Protein AF-A0A3D4PBR8-F1 (afdb_monomer_lite)

Radius of gyration: 35.2 Å; chains: 1; bounding box: 115×66×72 Å

Foldseek 3Di:
DDWDADPAPRDIDDDDPVQAQHWDADPVPRDIDGHHDPVVPPDDDDDDDDDDDDDDDDDDYDDDDDDDDDDDDDPPPPVVVPVPPDDPDDDDDDDPDDPDPPDDDDDPDPPVPVVVVVVVVVVVVVVVVCVVDPDPDDDWDWDWDALVPQDWQFDFLVLADPNVLLVLLCVVQAQNWQWLDDQFKTKTWHAHPGGIIIGIGGDPPYIDIDTDPCVDPVSVVCCVPCQVVLQVVLSVQQNVLVSVVSVVCSVDVVCSVDNVSSVVSCLRHQQSSQEGSVQNPDWDADPNDTDGRRHDDPD

Sequence (299 aa):
MIQFECPHCQAVLRVPDSAMGQEGACPKCQKALLIPNPMAQQVSPSAVTQHVTPQPASGIDQTNQSAAPPKSADQAVGELFEVLSHPEEHVPIEDPRVRVKARKRSSSGSFLTGTVFVLICIAGLYALYEFLNPKMRGELTGTIVKSDAIPYIKIPRQQIAEQAVFDAFLEKYSGDRISINSQILKSSLEAHARGIDIKVSASTSTKIVRVDVLQNKPLREFHREAFARIDKLRKEKLTVALTDFMTRVIETDQVLQNSKTLLEFRDRLILPACVDGLGYRLTAQVNNKQYPCLWQDKG

pLDDT: mean 79.12, std 19.95, range [31.97, 97.75]

Structure (mmCIF, N/CA/C/O backbone):
data_AF-A0A3D4PBR8-F1
#
_entry.id   AF-A0A3D4PBR8-F1
#
loop_
_atom_site.group_PDB
_atom_site.id
_atom_site.type_symbol
_atom_site.label_atom_id
_atom_site.label_alt_id
_atom_site.label_comp_id
_atom_site.label_asym_id
_atom_site.label_entity_id
_atom_site.label_seq_id
_atom_site.pdbx_PDB_ins_code
_atom_site.Cartn_x
_atom_site.Cartn_y
_atom_site.Cartn_z
_atom_site.occupancy
_atom_site.B_iso_or_equiv
_atom_site.auth_seq_id
_atom_site.auth_comp_id
_atom_site.auth_asym_id
_atom_site.auth_atom_id
_atom_site.pdbx_PDB_model_num
ATOM 1 N N . MET A 1 1 ? -36.120 -12.335 -8.175 1.00 78.06 1 MET A N 1
ATOM 2 C CA . MET A 1 1 ? -35.129 -12.578 -7.103 1.00 78.06 1 MET A CA 1
ATOM 3 C C . MET A 1 1 ? -34.034 -11.545 -7.256 1.00 78.06 1 MET A C 1
ATOM 5 O O . MET A 1 1 ? -33.582 -11.348 -8.381 1.00 78.06 1 MET A O 1
ATOM 9 N N . ILE A 1 2 ? -33.552 -10.963 -6.159 1.00 84.31 2 ILE A N 1
ATOM 10 C CA . ILE A 1 2 ? -32.409 -10.045 -6.182 1.00 84.31 2 ILE A CA 1
ATOM 11 C C . ILE A 1 2 ? -31.151 -10.718 -5.630 1.00 84.31 2 ILE A C 1
ATOM 13 O O . ILE A 1 2 ? -31.208 -11.562 -4.729 1.00 84.31 2 ILE A O 1
ATOM 17 N N . GLN A 1 3 ? -30.006 -10.338 -6.192 1.00 87.12 3 GLN A N 1
ATOM 18 C CA . GLN A 1 3 ? -28.690 -10.790 -5.764 1.00 87.12 3 GLN A CA 1
ATOM 19 C C . GLN A 1 3 ? -27.880 -9.583 -5.303 1.00 87.12 3 GLN A C 1
ATOM 21 O O . GLN A 1 3 ? -27.705 -8.629 -6.058 1.00 87.12 3 GLN A O 1
ATOM 26 N N . PHE A 1 4 ? -27.387 -9.624 -4.069 1.00 88.38 4 PHE A N 1
ATOM 27 C CA . PHE A 1 4 ? -26.562 -8.557 -3.511 1.00 88.38 4 PHE A CA 1
ATOM 28 C C . PHE A 1 4 ? -25.532 -9.124 -2.530 1.00 88.38 4 PHE A C 1
ATOM 30 O O . PHE A 1 4 ? -25.661 -10.248 -2.040 1.00 88.38 4 PHE A O 1
ATOM 37 N N . GLU A 1 5 ? -24.478 -8.359 -2.269 1.00 90.44 5 GLU A N 1
ATOM 38 C CA . GLU A 1 5 ? -23.422 -8.742 -1.334 1.00 90.44 5 GLU A CA 1
ATOM 39 C C . GLU A 1 5 ? -23.755 -8.227 0.069 1.00 90.44 5 GLU A C 1
ATOM 41 O O . GLU A 1 5 ? -24.103 -7.060 0.249 1.00 90.44 5 GLU A O 1
ATOM 46 N N . CYS A 1 6 ? -23.636 -9.090 1.082 1.00 89.00 6 CYS A N 1
ATOM 47 C CA . CYS A 1 6 ? -23.787 -8.668 2.472 1.00 89.00 6 CYS A CA 1
ATOM 48 C C . CYS A 1 6 ? -22.733 -7.596 2.822 1.00 89.00 6 CYS A C 1
ATOM 50 O O . CYS A 1 6 ? -21.539 -7.874 2.667 1.00 89.00 6 CYS A O 1
ATOM 52 N N . PRO A 1 7 ? -23.116 -6.432 3.385 1.00 87.12 7 PRO A N 1
ATOM 53 C CA . PRO A 1 7 ? -22.164 -5.371 3.727 1.00 87.12 7 PRO A CA 1
ATOM 54 C C . PRO A 1 7 ? -21.162 -5.787 4.815 1.00 87.12 7 PRO A C 1
ATOM 56 O O . PRO A 1 7 ? -20.092 -5.198 4.923 1.00 87.12 7 PRO A O 1
ATOM 59 N N . HIS A 1 8 ? -21.477 -6.824 5.597 1.00 90.75 8 HIS A N 1
ATOM 60 C CA . HIS A 1 8 ? -20.639 -7.273 6.707 1.00 90.75 8 HIS A CA 1
ATOM 61 C C . HIS A 1 8 ? -19.682 -8.417 6.358 1.00 90.75 8 HIS A C 1
ATOM 63 O O . HIS A 1 8 ? -18.582 -8.461 6.896 1.00 90.75 8 HIS A O 1
ATOM 69 N N . CYS A 1 9 ? -20.085 -9.363 5.501 1.00 90.25 9 CYS A N 1
ATOM 70 C CA . CYS A 1 9 ? -19.273 -10.553 5.196 1.00 90.25 9 CYS A CA 1
ATOM 71 C C . CYS A 1 9 ? -19.013 -10.791 3.706 1.00 90.25 9 CYS A C 1
ATOM 73 O O . CYS A 1 9 ? -18.337 -11.758 3.368 1.00 90.25 9 CYS A O 1
ATOM 75 N N . GLN A 1 10 ? -19.549 -9.945 2.817 1.00 89.81 10 GLN A N 1
ATOM 76 C CA . GLN A 1 10 ? -19.408 -10.045 1.354 1.00 89.81 10 GLN A CA 1
ATOM 77 C C . GLN A 1 10 ? -19.910 -11.373 0.764 1.00 89.81 10 GLN A C 1
ATOM 79 O O . GLN A 1 10 ? -19.671 -11.681 -0.401 1.00 89.81 10 GLN A O 1
ATOM 84 N N . ALA A 1 11 ? -20.659 -12.157 1.543 1.00 87.88 11 ALA A N 1
ATOM 85 C CA . ALA A 1 11 ? -21.371 -13.301 1.015 1.00 87.88 11 ALA A CA 1
ATOM 86 C C . ALA A 1 11 ? -22.423 -12.827 0.011 1.00 87.88 11 ALA A C 1
ATOM 88 O O . ALA A 1 11 ? -23.203 -11.914 0.291 1.00 87.88 11 ALA A O 1
ATOM 89 N N . VAL A 1 12 ? -22.448 -13.483 -1.143 1.00 89.44 12 VAL A N 1
ATOM 90 C CA . VAL A 1 12 ? -23.442 -13.249 -2.183 1.00 89.44 12 VAL A CA 1
ATOM 91 C C . VAL A 1 12 ? -24.765 -13.871 -1.738 1.00 89.44 12 VAL A C 1
ATOM 93 O O . VAL A 1 12 ? -24.890 -15.095 -1.657 1.00 89.44 12 VAL A O 1
ATOM 96 N N . LEU A 1 13 ? -25.742 -13.025 -1.421 1.00 88.44 13 LEU A N 1
ATOM 97 C CA . LEU A 1 13 ? -27.072 -13.414 -0.962 1.00 88.44 13 LEU A CA 1
ATOM 98 C C . LEU A 1 13 ? -28.057 -13.390 -2.127 1.00 88.44 13 LEU A C 1
ATOM 100 O O . LEU A 1 13 ? -28.005 -12.507 -2.982 1.00 88.44 13 LEU A O 1
ATOM 104 N N . ARG A 1 14 ? -28.962 -14.370 -2.147 1.00 89.56 14 ARG A N 1
ATOM 105 C CA . ARG A 1 14 ? -30.092 -14.438 -3.077 1.00 89.56 14 ARG A CA 1
ATOM 106 C C . ARG A 1 14 ? -31.367 -14.410 -2.254 1.00 89.56 14 ARG A C 1
ATOM 108 O O . ARG A 1 14 ? -31.586 -15.319 -1.457 1.00 89.56 14 ARG A O 1
ATOM 115 N N . VAL A 1 15 ? -32.172 -13.369 -2.427 1.00 87.38 15 VAL A N 1
ATOM 116 C CA . VAL A 1 15 ? -33.432 -13.191 -1.692 1.00 87.38 15 VAL A CA 1
ATOM 117 C C . VAL A 1 15 ? -34.584 -12.931 -2.670 1.00 87.38 15 VAL A C 1
ATOM 119 O O . VAL A 1 15 ? -34.352 -12.434 -3.780 1.00 87.38 15 VAL A O 1
ATOM 122 N N . PRO A 1 16 ? -35.824 -13.314 -2.319 1.00 86.88 16 PRO A N 1
ATOM 123 C CA . PRO A 1 16 ? -36.987 -13.028 -3.149 1.00 86.88 16 PRO A CA 1
ATOM 124 C C . PRO A 1 16 ? -37.245 -11.520 -3.236 1.00 86.88 16 PRO A C 1
ATOM 126 O O . PRO A 1 16 ? -36.888 -10.759 -2.339 1.00 86.88 16 PRO A O 1
ATOM 129 N N . ASP A 1 17 ? -37.905 -11.100 -4.314 1.00 82.00 17 ASP A N 1
ATOM 130 C CA . ASP A 1 17 ? -38.196 -9.685 -4.587 1.00 82.00 17 ASP A CA 1
ATOM 131 C C . ASP A 1 17 ? -39.091 -9.058 -3.507 1.00 82.00 17 ASP A C 1
ATOM 133 O O . ASP A 1 17 ? -38.983 -7.874 -3.206 1.00 82.00 17 ASP A O 1
ATOM 137 N N . SER A 1 18 ? -39.912 -9.878 -2.849 1.00 81.94 18 SER A N 1
ATOM 138 C CA . SER A 1 18 ? -40.766 -9.484 -1.726 1.00 81.94 18 SER A CA 1
ATOM 139 C C . SER A 1 18 ? -40.002 -9.047 -0.471 1.00 81.94 18 SER A C 1
ATOM 141 O O . SER A 1 18 ? -40.603 -8.441 0.407 1.00 81.94 18 SER A O 1
ATOM 143 N N . ALA A 1 19 ? -38.706 -9.359 -0.367 1.00 80.06 19 ALA A N 1
ATOM 144 C CA . ALA A 1 19 ? -37.868 -8.981 0.769 1.00 80.06 19 ALA A CA 1
ATOM 145 C C . ALA A 1 19 ? -37.125 -7.645 0.550 1.00 80.06 19 ALA A C 1
ATOM 147 O O . ALA A 1 19 ? -36.366 -7.211 1.412 1.00 80.06 19 ALA A O 1
ATOM 148 N N . MET A 1 20 ? -37.310 -6.983 -0.598 1.00 83.31 20 MET A N 1
ATOM 149 C CA . MET A 1 20 ? -36.694 -5.682 -0.876 1.00 83.31 20 MET A CA 1
ATOM 150 C C . MET A 1 20 ? -37.163 -4.610 0.116 1.00 83.31 20 MET A C 1
ATOM 152 O O . MET A 1 20 ? -38.358 -4.442 0.341 1.00 83.31 20 MET A O 1
ATOM 156 N N . GLY A 1 21 ? -36.221 -3.859 0.690 1.00 83.12 21 GLY A N 1
ATOM 157 C CA . GLY A 1 21 ? -36.501 -2.814 1.678 1.00 83.12 21 GLY A CA 1
ATOM 158 C C . GLY A 1 21 ? -36.803 -3.324 3.090 1.00 83.12 21 GLY A C 1
ATOM 159 O O . GLY A 1 21 ? -37.077 -2.506 3.963 1.00 83.12 21 GLY A O 1
ATOM 160 N N . GLN A 1 22 ? -36.746 -4.638 3.331 1.00 86.06 22 GLN A N 1
ATOM 161 C CA . GLN A 1 22 ? -36.933 -5.228 4.659 1.00 86.06 22 GLN A CA 1
ATOM 162 C C . GLN A 1 22 ? -35.596 -5.443 5.383 1.00 86.06 22 GLN A C 1
ATOM 164 O O . GLN A 1 22 ? -34.544 -5.624 4.757 1.00 86.06 22 GLN A O 1
ATOM 169 N N . GLU A 1 23 ? -35.649 -5.439 6.715 1.00 87.56 23 GLU A N 1
ATOM 170 C CA . GLU A 1 23 ? -34.540 -5.849 7.576 1.00 87.56 23 GLU A CA 1
ATOM 171 C C . GLU A 1 23 ? -34.477 -7.379 7.656 1.00 87.56 23 GLU A C 1
ATOM 173 O O . GLU A 1 23 ? -35.485 -8.053 7.870 1.00 87.56 23 GLU A O 1
ATOM 178 N N . GLY A 1 24 ? -33.283 -7.942 7.485 1.00 86.62 24 GLY A N 1
ATOM 179 C CA . GLY A 1 24 ? -33.050 -9.380 7.578 1.00 86.62 24 GLY A CA 1
ATOM 180 C C . GLY A 1 24 ? -31.680 -9.699 8.163 1.00 86.62 24 GLY A C 1
ATOM 181 O O . GLY A 1 24 ? -30.806 -8.841 8.238 1.00 86.62 24 GLY A O 1
ATOM 182 N N . ALA A 1 25 ? -31.468 -10.947 8.574 1.00 90.50 25 ALA A N 1
ATOM 183 C CA . ALA A 1 25 ? -30.171 -11.415 9.060 1.00 90.50 25 ALA A CA 1
ATOM 184 C C . ALA A 1 25 ? -29.404 -12.151 7.956 1.00 90.50 25 ALA A C 1
ATOM 186 O O . ALA A 1 25 ? -29.963 -12.959 7.210 1.00 90.50 25 ALA A O 1
ATOM 187 N N . CYS A 1 26 ? -28.097 -11.910 7.857 1.00 90.62 26 CYS A N 1
ATOM 188 C CA . CYS A 1 26 ? -27.259 -12.656 6.926 1.00 90.62 26 CYS A CA 1
ATOM 189 C C . CYS A 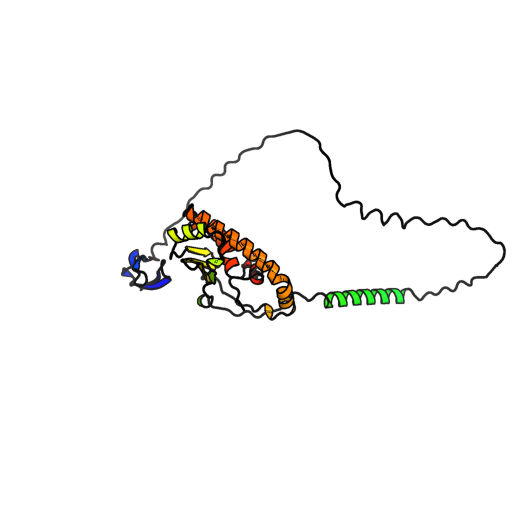1 26 ? -27.102 -14.125 7.377 1.00 90.62 26 CYS A C 1
ATOM 191 O O . CYS A 1 26 ? -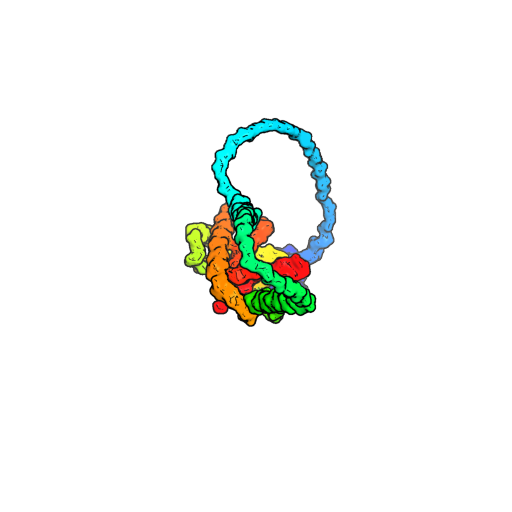26.577 -14.358 8.461 1.00 90.62 26 CYS A O 1
ATOM 193 N N . PRO A 1 27 ? -27.393 -15.144 6.547 1.00 89.56 27 PRO A N 1
ATOM 194 C CA . PRO A 1 27 ? -27.173 -16.552 6.902 1.00 89.56 27 PRO A CA 1
ATOM 195 C C . PRO A 1 27 ? -25.695 -16.938 7.097 1.00 89.56 27 PRO A C 1
ATOM 197 O O . PRO A 1 27 ? -25.410 -18.015 7.612 1.00 89.56 27 PRO A O 1
ATOM 200 N N . LYS A 1 28 ? -24.741 -16.101 6.661 1.00 90.19 28 LYS A N 1
ATOM 201 C CA . LYS A 1 28 ? -23.298 -16.377 6.775 1.00 90.19 28 LYS A CA 1
ATOM 202 C C . LYS A 1 28 ? -22.650 -15.749 8.005 1.00 90.19 28 LYS A C 1
ATOM 204 O O . LYS A 1 28 ? -21.794 -16.385 8.602 1.00 90.19 28 LYS A O 1
ATOM 209 N N . CYS A 1 29 ? -23.038 -14.531 8.377 1.00 91.25 29 CYS A N 1
ATOM 210 C CA . CYS A 1 29 ? -22.448 -13.822 9.518 1.00 91.25 29 CYS A CA 1
ATOM 211 C C . CYS A 1 29 ? -23.451 -13.419 10.602 1.00 91.25 29 CYS A C 1
ATOM 213 O O . CYS A 1 29 ? -23.051 -12.793 11.574 1.00 91.25 29 CYS A O 1
ATOM 215 N N . GLN A 1 30 ? -24.737 -13.734 10.419 1.00 89.50 30 GLN A N 1
ATOM 216 C CA . GLN A 1 30 ? -25.848 -13.506 11.357 1.00 89.50 30 GLN A CA 1
ATOM 217 C C . GLN A 1 30 ? -26.105 -12.037 11.736 1.00 89.50 30 GLN A C 1
ATOM 219 O O . GLN A 1 30 ? -27.023 -11.750 12.495 1.00 89.50 30 GLN A O 1
ATOM 224 N N . LYS A 1 31 ? -25.360 -11.089 11.154 1.00 88.88 31 LYS A N 1
ATOM 225 C CA . LYS A 1 31 ? -25.580 -9.650 11.328 1.00 88.88 31 LYS A CA 1
ATOM 226 C C . LYS A 1 31 ? -26.839 -9.194 10.585 1.00 88.88 31 LYS A C 1
ATOM 228 O O . LYS A 1 31 ? -27.097 -9.649 9.464 1.00 88.88 31 LYS A O 1
ATOM 233 N N . ALA A 1 32 ? -27.589 -8.294 11.219 1.00 89.19 32 ALA A N 1
ATOM 234 C CA . ALA A 1 32 ? -28.739 -7.624 10.626 1.00 89.19 32 ALA A CA 1
ATOM 235 C C . ALA A 1 32 ? -28.290 -6.711 9.473 1.00 89.19 32 ALA A C 1
ATOM 237 O O . ALA A 1 32 ? -27.250 -6.064 9.557 1.00 89.19 32 ALA A O 1
ATOM 238 N N . LEU A 1 33 ? -29.051 -6.688 8.383 1.00 89.38 33 LEU A N 1
ATOM 239 C CA . LEU A 1 33 ? -28.807 -5.868 7.202 1.00 89.38 33 LEU A CA 1
ATOM 240 C C . LEU A 1 33 ? -30.131 -5.446 6.563 1.00 89.38 33 LEU A C 1
ATOM 242 O O . LEU A 1 33 ? -31.129 -6.161 6.650 1.00 89.38 33 LEU A O 1
ATOM 246 N N . LEU A 1 34 ? -30.115 -4.301 5.885 1.00 89.00 34 LEU A N 1
ATOM 247 C CA . LEU A 1 34 ? -31.236 -3.822 5.083 1.00 89.00 34 LEU A CA 1
ATOM 248 C C . LEU A 1 34 ? -31.072 -4.303 3.638 1.00 89.00 34 LEU A C 1
ATOM 250 O O . LEU A 1 34 ? -30.022 -4.098 3.022 1.00 89.00 34 LEU A O 1
ATOM 254 N N . ILE A 1 35 ? -32.104 -4.944 3.093 1.00 87.44 35 ILE A N 1
ATOM 255 C CA . ILE A 1 35 ? -32.090 -5.448 1.718 1.00 87.44 35 ILE A CA 1
ATOM 256 C C . ILE A 1 35 ? -32.338 -4.272 0.752 1.00 87.44 35 ILE A C 1
ATOM 258 O O . ILE A 1 35 ? -33.376 -3.614 0.855 1.00 87.44 35 ILE A O 1
ATOM 262 N N . PRO A 1 36 ? -31.429 -3.980 -0.200 1.00 76.62 36 PRO A N 1
ATOM 263 C CA . PRO A 1 36 ? -31.545 -2.803 -1.060 1.00 76.62 36 PRO A CA 1
ATOM 264 C C . PRO A 1 36 ? -32.765 -2.881 -1.990 1.00 76.62 36 PRO A C 1
ATOM 266 O O . PRO A 1 36 ? -33.003 -3.906 -2.627 1.00 76.62 36 PRO A O 1
ATOM 269 N N . ASN A 1 37 ? -33.513 -1.775 -2.095 1.00 82.81 37 ASN A N 1
ATOM 270 C CA . ASN A 1 37 ? -34.597 -1.601 -3.063 1.00 82.81 37 ASN A CA 1
ATOM 271 C C . ASN A 1 37 ? -34.134 -0.681 -4.214 1.00 82.81 37 ASN A C 1
ATOM 273 O O . ASN A 1 37 ? -34.128 0.542 -4.042 1.00 82.81 37 ASN A O 1
ATOM 277 N N . PRO A 1 38 ? -33.776 -1.225 -5.392 1.00 65.81 38 PRO A N 1
ATOM 278 C CA . PRO A 1 38 ? -33.313 -0.425 -6.526 1.00 65.81 38 PRO A CA 1
ATOM 279 C C . PRO A 1 38 ? -34.388 0.513 -7.106 1.00 65.81 38 PRO A C 1
ATOM 281 O O . PRO A 1 38 ? -34.046 1.434 -7.842 1.00 65.81 38 PRO A O 1
ATOM 284 N N . MET A 1 39 ? -35.674 0.334 -6.770 1.00 62.94 39 MET A N 1
ATOM 285 C CA . MET A 1 39 ? -36.761 1.193 -7.262 1.00 62.94 39 MET A CA 1
ATOM 286 C C . MET A 1 39 ? -36.941 2.488 -6.449 1.00 62.94 39 MET A C 1
ATOM 288 O O . MET A 1 39 ? -37.592 3.413 -6.922 1.00 62.94 39 MET A O 1
ATOM 292 N N . ALA A 1 40 ? -36.353 2.599 -5.251 1.00 59.44 40 ALA A N 1
ATOM 293 C CA . ALA A 1 40 ? -36.531 3.766 -4.375 1.00 59.44 40 ALA A CA 1
ATOM 294 C C . ALA A 1 40 ? -35.543 4.924 -4.644 1.00 59.44 40 ALA A C 1
ATOM 296 O O . ALA A 1 40 ? -35.686 6.001 -4.074 1.00 59.44 40 ALA A O 1
ATOM 297 N N . GLN A 1 41 ? -34.542 4.734 -5.511 1.00 53.06 41 GLN A N 1
ATOM 298 C CA . GLN A 1 41 ? -33.473 5.717 -5.763 1.00 53.06 41 GLN A CA 1
ATOM 299 C C . GLN A 1 41 ? -33.750 6.672 -6.940 1.00 53.06 41 GLN A C 1
ATOM 301 O O . GLN A 1 41 ? -32.873 7.440 -7.326 1.00 53.06 41 GLN A O 1
ATOM 306 N N . GLN A 1 42 ? -34.965 6.667 -7.499 1.00 48.28 42 GLN A N 1
ATOM 307 C CA . GLN A 1 42 ? -35.345 7.510 -8.639 1.00 48.28 42 GLN A CA 1
ATOM 308 C C . GLN A 1 42 ? -36.342 8.622 -8.277 1.00 48.28 42 GLN A C 1
ATOM 310 O O . GLN A 1 42 ? -37.287 8.852 -9.017 1.00 48.28 42 GLN A O 1
ATOM 315 N N . VAL A 1 43 ? -36.146 9.353 -7.174 1.00 43.56 43 VAL A N 1
ATOM 316 C CA . VAL A 1 43 ? -36.750 10.693 -7.038 1.00 43.56 43 VAL A CA 1
ATOM 317 C C . VAL A 1 43 ? -35.829 11.607 -6.229 1.00 43.56 43 VAL A C 1
ATOM 319 O O . VAL A 1 43 ? -35.780 11.533 -5.006 1.00 43.56 43 VAL A O 1
ATOM 322 N N . SER A 1 44 ? -35.073 12.471 -6.906 1.00 54.91 44 SER A N 1
ATOM 323 C CA . SER A 1 44 ? -34.512 13.711 -6.342 1.00 54.91 44 SER A CA 1
ATOM 324 C C . SER A 1 44 ? -34.048 14.627 -7.475 1.00 54.91 44 SER A C 1
ATOM 326 O O . SER A 1 44 ? -33.264 14.192 -8.320 1.00 54.91 44 SER A O 1
ATOM 328 N N . PRO A 1 45 ? -34.474 15.900 -7.476 1.00 51.84 45 PRO A N 1
ATOM 329 C CA . PRO A 1 45 ? -33.566 16.958 -7.906 1.00 51.84 45 PRO A CA 1
ATOM 330 C C . PRO A 1 45 ? -33.535 18.175 -6.959 1.00 51.84 45 PRO A C 1
ATOM 332 O O . PRO A 1 45 ? -34.563 18.742 -6.613 1.00 51.84 45 PRO A O 1
ATOM 335 N N . SER A 1 46 ? -32.298 18.575 -6.644 1.00 45.56 46 SER A N 1
ATOM 336 C CA . SER A 1 46 ? -31.746 19.943 -6.617 1.00 45.56 46 SER A CA 1
ATOM 337 C C . SER A 1 46 ? -32.429 21.074 -5.832 1.00 45.56 46 SER A C 1
ATOM 339 O O . SER A 1 46 ? -33.468 21.573 -6.243 1.00 45.56 46 SER A O 1
ATOM 341 N N . ALA A 1 47 ? -31.695 21.639 -4.860 1.00 41.19 47 ALA A N 1
ATOM 342 C CA . ALA A 1 47 ? -31.197 23.030 -4.902 1.00 41.19 47 ALA A CA 1
ATOM 343 C C . ALA A 1 47 ? -30.339 23.360 -3.657 1.00 41.19 47 ALA A C 1
ATOM 345 O O . ALA A 1 47 ? -30.835 23.321 -2.537 1.00 41.19 47 ALA A O 1
ATOM 346 N N . VAL A 1 48 ? -29.070 23.746 -3.847 1.00 44.12 48 VAL A N 1
ATOM 347 C CA . VAL A 1 48 ? -28.314 24.555 -2.870 1.00 44.12 48 VAL A CA 1
ATOM 348 C C . VAL A 1 48 ? -27.675 25.715 -3.625 1.00 44.12 48 VAL A C 1
ATOM 350 O O . VAL A 1 48 ? -26.790 25.533 -4.460 1.00 44.12 48 VAL A O 1
ATOM 353 N N . THR A 1 49 ? -28.186 26.905 -3.336 1.00 37.97 49 THR A N 1
ATOM 354 C CA . THR A 1 49 ? -27.764 28.208 -3.845 1.00 37.97 49 THR A CA 1
ATOM 355 C C . THR A 1 49 ? -26.442 28.617 -3.191 1.00 37.97 49 THR A C 1
ATOM 357 O O . THR A 1 49 ? -26.325 28.616 -1.968 1.00 37.97 49 THR A O 1
ATOM 360 N N . GLN A 1 50 ? -25.446 28.979 -4.000 1.00 42.00 50 GLN A N 1
ATOM 361 C CA . GLN A 1 50 ? -24.197 29.587 -3.539 1.00 42.00 50 GLN A CA 1
ATOM 362 C C . GLN A 1 50 ? -24.401 31.097 -3.363 1.00 42.00 50 GLN A C 1
ATOM 364 O O . GLN A 1 50 ? -24.773 31.783 -4.312 1.00 42.00 50 GLN A O 1
ATOM 369 N N . HIS A 1 51 ? -24.130 31.612 -2.163 1.00 42.62 51 HIS A N 1
ATOM 370 C CA . HIS A 1 51 ? -24.007 33.044 -1.894 1.00 42.62 51 HIS A CA 1
ATOM 371 C C . HIS A 1 51 ? -22.520 33.371 -1.712 1.00 42.62 51 HIS A C 1
ATOM 373 O O . HIS A 1 51 ? -21.864 32.837 -0.819 1.00 42.62 51 HIS A O 1
ATOM 379 N N . VAL A 1 52 ? -21.991 34.223 -2.589 1.00 42.38 52 VAL A N 1
ATOM 380 C CA . VAL A 1 52 ? -20.643 34.799 -2.515 1.00 42.38 52 VAL A CA 1
ATOM 381 C C . VAL A 1 52 ? -20.772 36.197 -1.920 1.00 42.38 52 VAL A C 1
ATOM 383 O O . VAL A 1 52 ? -21.587 36.987 -2.397 1.00 42.38 52 VAL A O 1
ATOM 386 N N . THR A 1 53 ? -19.950 36.512 -0.920 1.00 40.19 53 THR A N 1
ATOM 387 C CA . THR A 1 53 ? -19.788 37.872 -0.390 1.00 40.19 53 THR A CA 1
ATOM 388 C C . THR A 1 53 ? -18.311 38.270 -0.516 1.00 40.19 53 THR A C 1
ATOM 390 O O . THR A 1 53 ? -17.456 37.508 -0.063 1.00 40.19 53 THR A O 1
ATOM 393 N N . PRO A 1 54 ? -17.977 39.417 -1.138 1.00 54.75 54 PRO A N 1
ATOM 394 C CA . PRO A 1 54 ? -16.604 39.908 -1.255 1.00 54.75 54 PRO A CA 1
ATOM 395 C C . PRO A 1 54 ? -16.222 40.807 -0.066 1.00 54.75 54 PRO A C 1
ATOM 397 O O . PRO A 1 54 ? -17.037 41.611 0.382 1.00 54.75 54 PRO A O 1
ATOM 400 N N . GLN A 1 55 ? -14.972 40.718 0.408 1.00 51.41 55 GLN A N 1
ATOM 401 C CA . GLN A 1 55 ? -14.426 41.612 1.440 1.00 51.41 55 GLN A CA 1
ATOM 402 C C . GLN A 1 55 ? -13.131 42.306 0.957 1.00 51.41 55 GLN A C 1
ATOM 404 O O . GLN A 1 55 ? -12.298 41.627 0.350 1.00 51.41 55 GLN A O 1
ATOM 409 N N . PRO A 1 56 ? -12.951 43.631 1.174 1.00 53.62 56 PRO A N 1
ATOM 410 C CA . PRO A 1 56 ? -11.925 44.442 0.510 1.00 53.62 56 PRO A CA 1
ATOM 411 C C . PRO A 1 56 ? -10.634 44.633 1.320 1.00 53.62 56 PRO A C 1
ATOM 413 O O . PRO A 1 56 ? -10.591 44.456 2.536 1.00 53.62 56 PRO A O 1
ATOM 416 N N . ALA A 1 57 ? -9.599 45.059 0.594 1.00 44.62 57 ALA A N 1
ATOM 417 C CA . ALA A 1 57 ? -8.248 45.355 1.053 1.00 44.62 57 ALA A CA 1
ATOM 418 C C . ALA A 1 57 ? -8.065 46.758 1.671 1.00 44.62 57 ALA A C 1
ATOM 420 O O . ALA A 1 57 ? -8.727 47.720 1.288 1.00 44.62 57 ALA A O 1
ATOM 421 N N . SER A 1 58 ? -7.092 46.857 2.583 1.00 46.66 58 SER A N 1
ATOM 422 C CA . SER A 1 58 ? -6.348 48.037 3.083 1.00 46.66 58 SER A CA 1
ATOM 423 C C . SER A 1 58 ? -5.236 47.470 3.990 1.00 46.66 58 SER A C 1
ATOM 425 O O . SER A 1 58 ? -5.526 46.532 4.720 1.00 46.66 58 SER A O 1
ATOM 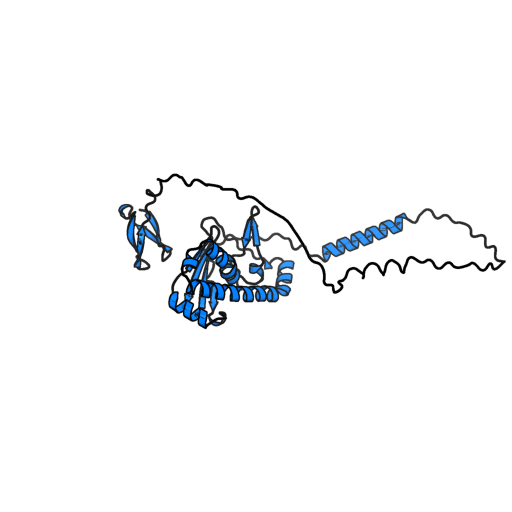427 N N . GLY A 1 59 ? -3.967 47.873 4.057 1.00 33.16 59 GLY A N 1
ATOM 428 C CA . GLY A 1 59 ? -3.115 48.871 3.410 1.00 33.16 59 GLY A CA 1
ATOM 429 C C . GLY A 1 59 ? -1.856 49.068 4.299 1.00 33.16 59 GLY A C 1
ATOM 430 O O . GLY A 1 59 ? -2.018 49.139 5.510 1.00 33.16 59 GLY A O 1
ATOM 431 N N . ILE A 1 60 ? -0.665 49.155 3.671 1.00 44.25 60 ILE A N 1
ATOM 432 C CA . ILE A 1 60 ? 0.590 49.908 4.004 1.00 44.25 60 ILE A CA 1
ATOM 433 C C . ILE A 1 60 ? 1.348 49.710 5.353 1.00 44.25 60 ILE A C 1
ATOM 435 O O . ILE A 1 60 ? 0.781 49.902 6.419 1.00 44.25 60 ILE A O 1
ATOM 439 N N . ASP A 1 61 ? 2.616 49.232 5.304 1.00 33.56 61 ASP A N 1
ATOM 440 C CA . ASP A 1 61 ? 3.936 49.937 5.502 1.00 33.56 61 ASP A CA 1
ATOM 441 C C . ASP A 1 61 ? 4.393 50.001 6.984 1.00 33.56 61 ASP A C 1
ATOM 443 O O . ASP A 1 61 ? 3.551 50.145 7.855 1.00 33.56 61 ASP A O 1
ATOM 447 N N . GLN A 1 62 ? 5.646 49.920 7.464 1.00 41.84 62 GLN A N 1
ATOM 448 C CA . GLN A 1 62 ? 7.066 49.812 7.048 1.00 41.84 62 GLN A CA 1
ATOM 449 C C . GLN A 1 62 ? 7.806 49.295 8.328 1.00 41.84 62 GLN A C 1
ATOM 451 O O . GLN A 1 62 ? 7.316 49.509 9.433 1.00 41.84 62 GLN A O 1
ATOM 456 N N . THR A 1 63 ? 8.914 48.541 8.356 1.00 32.22 63 THR A N 1
ATOM 457 C CA . THR A 1 63 ? 10.352 48.941 8.366 1.00 32.22 63 THR A CA 1
ATOM 458 C C . THR A 1 63 ? 11.086 47.911 9.254 1.00 32.22 63 THR A C 1
ATOM 460 O O . THR A 1 63 ? 10.611 47.662 10.357 1.00 32.22 63 THR A O 1
ATOM 463 N N . ASN A 1 64 ? 12.214 47.321 8.829 1.00 32.78 64 ASN A N 1
ATOM 464 C CA . ASN A 1 64 ? 13.552 47.520 9.431 1.00 32.78 64 ASN A CA 1
ATOM 465 C C . ASN A 1 64 ? 14.611 46.518 8.917 1.00 32.78 64 ASN A C 1
ATOM 467 O O . ASN A 1 64 ? 14.402 45.309 8.867 1.00 32.78 64 ASN A O 1
ATOM 471 N N . GLN A 1 65 ? 15.771 47.086 8.583 1.00 37.06 65 GLN A N 1
ATOM 472 C CA . GLN A 1 65 ? 17.107 46.488 8.409 1.00 37.06 65 GLN A CA 1
ATOM 473 C C . GLN A 1 65 ? 17.620 45.943 9.771 1.00 37.06 65 GLN A C 1
ATOM 475 O O . GLN A 1 65 ? 17.066 46.317 10.796 1.00 37.06 65 GLN A O 1
ATOM 480 N N . SER A 1 66 ? 18.664 45.133 9.978 1.00 38.03 66 SER A N 1
ATOM 481 C CA . SER A 1 66 ? 19.786 44.543 9.232 1.00 38.03 66 SER A CA 1
ATOM 482 C C . SER A 1 66 ? 20.388 43.454 10.149 1.00 38.03 66 SER A C 1
ATOM 484 O O . SER A 1 66 ? 20.442 43.669 11.359 1.00 38.03 66 SER A O 1
ATOM 486 N N . ALA A 1 67 ? 20.895 42.343 9.602 1.00 31.97 67 ALA A N 1
ATOM 487 C CA . ALA A 1 67 ? 22.008 41.580 10.189 1.00 31.97 67 ALA A CA 1
ATOM 488 C C . ALA A 1 67 ? 22.624 40.638 9.132 1.00 31.97 67 ALA A C 1
ATOM 490 O O . ALA A 1 67 ? 21.920 39.872 8.481 1.00 31.97 67 ALA A O 1
ATOM 491 N N . ALA A 1 68 ? 23.943 40.703 8.966 1.00 37.56 68 ALA A N 1
ATOM 492 C CA . ALA A 1 68 ? 24.780 39.845 8.113 1.00 37.56 68 ALA A CA 1
ATOM 493 C C . ALA A 1 68 ? 25.587 38.850 8.991 1.00 37.56 68 ALA A C 1
ATOM 495 O O . ALA A 1 68 ? 25.630 39.066 10.204 1.00 37.56 68 ALA A O 1
ATOM 496 N N . PRO A 1 69 ? 26.426 37.930 8.452 1.00 53.91 69 PRO A N 1
ATOM 497 C CA . PRO A 1 69 ? 26.310 36.978 7.323 1.00 53.91 69 PRO A CA 1
ATOM 498 C C . PRO A 1 69 ? 26.673 35.516 7.787 1.00 53.91 69 PRO A C 1
ATOM 500 O O . PRO A 1 69 ? 26.850 35.320 8.990 1.00 53.91 69 PRO A O 1
ATOM 503 N N . PRO A 1 70 ? 26.797 34.464 6.925 1.00 41.31 70 PRO A N 1
ATOM 504 C CA . PRO A 1 70 ? 28.025 34.251 6.133 1.00 41.31 70 PRO A CA 1
ATOM 505 C C . PRO A 1 70 ? 27.856 33.615 4.724 1.00 41.31 70 PRO A C 1
ATOM 507 O O . PRO A 1 70 ? 27.016 32.760 4.470 1.00 41.31 70 PRO A O 1
ATOM 510 N N . LYS A 1 71 ? 28.758 34.059 3.839 1.00 46.66 71 LYS A N 1
ATOM 511 C CA . LYS A 1 71 ? 29.368 33.459 2.631 1.00 46.66 71 LYS A CA 1
ATOM 512 C C . LYS A 1 71 ? 28.867 32.082 2.145 1.00 46.66 71 LYS A C 1
ATOM 514 O O . LYS A 1 71 ? 29.137 31.065 2.778 1.00 46.66 71 LYS A O 1
ATOM 519 N N . SER A 1 72 ? 28.359 32.039 0.907 1.00 45.84 72 SER A N 1
ATOM 520 C CA . SER A 1 72 ? 28.313 30.821 0.086 1.00 45.84 72 SER A CA 1
ATOM 521 C C . SER A 1 72 ? 28.764 31.069 -1.362 1.00 45.84 72 SER A C 1
ATOM 523 O O . SER A 1 72 ? 28.178 31.868 -2.082 1.00 45.84 72 SER A O 1
ATOM 525 N N . ALA A 1 73 ? 29.811 30.342 -1.750 1.00 48.91 73 ALA A N 1
ATOM 526 C CA . ALA A 1 73 ? 29.900 29.502 -2.949 1.00 48.91 73 ALA A CA 1
ATOM 527 C C . ALA A 1 73 ? 29.749 30.068 -4.380 1.00 48.91 73 ALA A C 1
ATOM 529 O O . ALA A 1 73 ? 29.713 29.251 -5.291 1.00 48.91 73 ALA A O 1
ATOM 530 N N . ASP A 1 74 ? 29.777 31.383 -4.618 1.00 45.41 74 ASP A N 1
ATOM 531 C CA . ASP A 1 74 ? 29.748 31.922 -6.001 1.00 45.41 74 ASP A CA 1
ATOM 532 C C . ASP A 1 74 ? 31.075 32.515 -6.517 1.00 45.41 74 ASP A C 1
ATOM 534 O O . ASP A 1 74 ? 31.169 32.918 -7.673 1.00 45.41 74 ASP A O 1
ATOM 538 N N . GLN A 1 75 ? 32.151 32.524 -5.723 1.00 46.69 75 GLN A N 1
ATOM 539 C CA . GLN A 1 75 ? 33.435 33.122 -6.146 1.00 46.69 75 GLN A CA 1
ATOM 540 C C . GLN A 1 75 ? 34.483 32.138 -6.693 1.00 46.69 75 GLN A C 1
ATOM 542 O O . GLN A 1 75 ? 35.539 32.572 -7.135 1.00 46.69 75 GLN A O 1
ATOM 547 N N . ALA A 1 76 ? 34.211 30.831 -6.749 1.00 43.25 76 ALA A N 1
ATOM 548 C CA . ALA A 1 76 ? 35.229 29.846 -7.144 1.00 43.25 76 ALA A CA 1
ATOM 549 C C . ALA A 1 76 ? 35.367 29.613 -8.665 1.00 43.25 76 ALA A C 1
ATOM 551 O O . ALA A 1 76 ? 36.227 28.845 -9.085 1.00 43.25 76 ALA A O 1
ATOM 552 N N . VAL A 1 77 ? 34.537 30.246 -9.502 1.00 47.00 77 VAL A N 1
ATOM 553 C CA . VAL A 1 77 ? 34.569 30.039 -10.968 1.00 47.00 77 VAL A CA 1
ATOM 554 C C . VAL A 1 77 ? 35.150 31.249 -11.717 1.00 47.00 77 VAL A C 1
ATOM 556 O O . VAL A 1 77 ? 35.540 31.124 -12.874 1.00 47.00 77 VAL A O 1
ATOM 559 N N . GLY A 1 78 ? 35.286 32.403 -11.051 1.00 43.03 78 GLY A N 1
ATOM 560 C CA . GLY A 1 78 ? 35.866 33.617 -11.641 1.00 43.03 78 GLY A CA 1
ATOM 561 C C . GLY A 1 78 ? 37.399 33.657 -11.635 1.00 43.03 78 GLY A C 1
ATOM 562 O O . GLY A 1 78 ? 37.994 34.172 -12.573 1.00 43.03 78 GLY A O 1
ATOM 563 N N . GLU A 1 79 ? 38.055 33.065 -10.632 1.00 44.91 79 GLU A N 1
ATOM 564 C CA . GLU A 1 79 ? 39.512 33.214 -10.453 1.00 44.91 79 GLU A CA 1
ATOM 565 C C . GLU A 1 79 ? 40.377 32.354 -11.389 1.00 44.91 79 GLU A C 1
ATOM 567 O O . GLU A 1 79 ? 41.548 32.666 -11.586 1.00 44.91 79 GLU A O 1
ATOM 572 N N . LEU A 1 80 ? 39.841 31.304 -12.024 1.00 44.69 80 LEU A N 1
ATOM 573 C CA . LEU A 1 80 ? 40.639 30.507 -12.971 1.00 44.69 80 LEU A CA 1
ATOM 574 C C . LEU A 1 80 ? 40.753 31.132 -14.370 1.00 44.69 80 LEU A C 1
ATOM 576 O O . LEU A 1 80 ? 41.610 30.710 -15.144 1.00 44.69 80 LEU A O 1
ATOM 580 N N . PHE A 1 81 ? 39.912 32.113 -14.711 1.00 46.59 81 PHE A N 1
ATOM 581 C CA . PHE A 1 81 ? 39.889 32.685 -16.062 1.00 46.59 81 PHE A CA 1
ATOM 582 C C . PHE A 1 81 ? 40.747 33.952 -16.213 1.00 46.59 81 PHE A C 1
ATOM 584 O O . PHE A 1 81 ? 41.066 34.332 -17.334 1.00 46.59 81 PHE A O 1
ATOM 591 N N . GLU A 1 82 ? 41.180 34.567 -15.109 1.00 43.09 82 GLU A N 1
ATOM 592 C CA . GLU A 1 82 ? 41.954 35.822 -15.121 1.00 43.09 82 GLU A CA 1
ATOM 593 C C . GLU A 1 82 ? 43.481 35.601 -15.030 1.00 43.09 82 GLU A C 1
ATOM 595 O O . GLU A 1 82 ? 44.278 36.471 -15.382 1.00 43.09 82 GLU A O 1
ATOM 600 N N . VAL A 1 83 ? 43.913 34.393 -14.647 1.00 48.72 83 VAL A N 1
ATOM 601 C CA . VAL A 1 83 ? 45.341 34.021 -14.562 1.00 48.72 83 VAL A CA 1
ATOM 602 C C . VAL A 1 83 ? 45.917 33.576 -15.917 1.00 48.72 83 VAL A C 1
ATOM 604 O O . VAL A 1 83 ? 47.127 33.613 -16.113 1.00 48.72 83 VAL A O 1
ATOM 607 N N . LEU A 1 84 ? 45.081 33.212 -16.896 1.00 48.94 84 LEU A N 1
ATOM 608 C CA . LEU A 1 84 ? 45.543 32.739 -18.214 1.00 48.94 84 LEU A CA 1
ATOM 609 C C . LEU A 1 84 ? 45.567 33.823 -19.308 1.00 48.94 84 LEU A C 1
ATOM 611 O O . LEU A 1 84 ? 45.916 33.523 -20.448 1.00 48.94 84 LEU A O 1
ATOM 615 N N . SER A 1 85 ? 45.216 35.072 -18.987 1.00 52.97 85 SER A N 1
ATOM 616 C CA . SER A 1 85 ? 45.085 36.166 -19.963 1.00 52.97 85 SER A CA 1
ATOM 617 C C . SER A 1 85 ? 46.174 37.243 -19.896 1.00 52.97 85 SER A C 1
ATOM 619 O O . SER A 1 85 ? 46.009 38.290 -20.516 1.00 52.97 85 SER A O 1
ATOM 621 N N . HIS A 1 86 ? 47.294 37.005 -19.208 1.00 47.97 86 HIS A N 1
ATOM 622 C CA . HIS A 1 86 ? 48.461 37.893 -19.266 1.00 47.97 86 HIS A CA 1
ATOM 623 C C . HIS A 1 86 ? 49.519 37.308 -20.217 1.00 47.97 86 HIS A C 1
ATOM 625 O O . HIS A 1 86 ? 50.169 36.324 -19.866 1.00 47.97 86 HIS A O 1
ATOM 631 N N . PRO A 1 87 ? 49.717 37.874 -21.420 1.00 41.72 87 PRO A N 1
ATOM 632 C CA . PRO A 1 87 ? 50.900 37.584 -22.208 1.00 41.72 87 PRO A CA 1
ATOM 633 C C . PRO A 1 87 ? 52.080 38.331 -21.577 1.00 41.72 87 PRO A C 1
ATOM 635 O O . PRO A 1 87 ? 52.066 39.558 -21.507 1.00 41.72 87 PRO A O 1
ATOM 638 N N . GLU A 1 88 ? 53.098 37.604 -21.115 1.00 40.41 88 GLU A N 1
ATOM 639 C CA . GLU A 1 88 ? 54.398 38.198 -20.797 1.00 40.41 88 GLU A CA 1
ATOM 640 C C . GLU A 1 88 ? 54.956 38.888 -22.049 1.00 40.41 88 GLU A C 1
ATOM 642 O O . GLU A 1 88 ? 55.215 38.266 -23.083 1.00 40.41 88 GLU A O 1
ATOM 647 N N . GLU A 1 89 ? 55.123 40.201 -21.947 1.00 42.03 89 GLU A N 1
ATOM 648 C CA . GLU A 1 89 ? 55.746 41.046 -22.951 1.00 42.03 89 GLU A CA 1
ATOM 649 C C . GLU A 1 89 ? 57.262 40.801 -22.928 1.00 42.03 89 GLU A C 1
ATOM 651 O O . GLU A 1 89 ? 57.995 41.305 -22.076 1.00 42.03 89 GLU A O 1
ATOM 656 N N . HIS A 1 90 ? 57.741 39.958 -23.844 1.00 44.25 90 HIS A N 1
ATOM 657 C CA . HIS A 1 90 ? 59.165 39.685 -24.005 1.00 44.25 90 HIS A CA 1
ATOM 658 C C . HIS A 1 90 ? 59.799 40.764 -24.890 1.00 44.25 90 HIS A C 1
ATOM 660 O O . HIS A 1 90 ? 59.536 40.843 -26.093 1.00 44.25 90 HIS A O 1
ATOM 666 N N . VAL A 1 91 ? 60.641 41.602 -24.285 1.00 46.00 91 VAL A N 1
ATOM 667 C CA . VAL A 1 91 ? 61.440 42.613 -24.986 1.00 46.00 91 VAL A CA 1
ATOM 668 C C . VAL A 1 91 ? 62.490 41.906 -25.862 1.00 46.00 91 VAL A C 1
ATOM 670 O O . VAL A 1 91 ? 63.245 41.081 -25.342 1.00 46.00 91 VAL A O 1
ATOM 673 N N . PRO A 1 92 ? 62.589 42.199 -27.173 1.00 39.53 92 PRO A N 1
ATOM 674 C CA . PRO A 1 92 ? 63.583 41.574 -28.036 1.00 39.53 92 PRO A CA 1
ATOM 675 C C . PRO A 1 92 ? 64.959 42.210 -27.810 1.00 39.53 92 PRO A C 1
ATOM 677 O O . PRO A 1 92 ? 65.134 43.411 -28.012 1.00 39.53 92 PRO A O 1
ATOM 680 N N . ILE A 1 93 ? 65.953 41.400 -27.447 1.00 48.81 93 ILE A N 1
ATOM 681 C CA . ILE A 1 93 ? 67.366 41.763 -27.593 1.00 48.81 93 ILE A CA 1
ATOM 682 C C . ILE A 1 93 ? 67.758 41.427 -29.037 1.00 48.81 93 ILE A C 1
ATOM 684 O O . ILE A 1 93 ? 67.739 40.264 -29.441 1.00 48.81 93 ILE A O 1
ATOM 688 N N . GLU A 1 94 ? 68.067 42.453 -29.830 1.00 42.56 94 GLU A N 1
ATOM 689 C CA . GLU A 1 94 ? 68.604 42.302 -31.182 1.00 42.56 94 GLU A CA 1
ATOM 690 C C . GLU A 1 94 ? 70.042 41.766 -31.123 1.00 42.56 94 GLU A C 1
ATOM 692 O O . GLU A 1 94 ? 70.964 42.479 -30.731 1.00 42.56 94 GLU A O 1
ATOM 697 N N . ASP A 1 95 ? 70.243 40.519 -31.556 1.00 45.78 95 ASP A N 1
ATOM 698 C CA . ASP A 1 95 ? 71.564 39.996 -31.913 1.00 45.78 95 ASP A CA 1
ATOM 699 C C . ASP A 1 95 ? 71.769 40.134 -33.438 1.00 45.78 95 ASP A C 1
ATOM 701 O O . ASP A 1 95 ? 71.071 39.490 -34.239 1.00 45.78 95 ASP A O 1
ATOM 705 N N . PRO A 1 96 ? 72.685 41.004 -33.897 1.00 51.59 96 PRO A N 1
ATOM 706 C CA . PRO A 1 96 ? 72.927 41.202 -35.307 1.00 51.59 96 PRO A CA 1
ATOM 707 C C . PRO A 1 96 ? 73.879 40.114 -35.802 1.00 51.59 96 PRO A C 1
ATOM 709 O O . PRO A 1 96 ? 75.091 40.265 -35.677 1.00 51.59 96 PRO A O 1
ATOM 712 N N . ARG A 1 97 ? 73.329 39.065 -36.437 1.00 52.62 97 ARG A N 1
ATOM 713 C CA . ARG A 1 97 ? 73.850 38.369 -37.646 1.00 52.62 97 ARG A CA 1
ATOM 714 C C . ARG A 1 97 ? 73.411 36.900 -37.692 1.00 52.62 97 ARG A C 1
ATOM 716 O O . ARG A 1 97 ? 74.223 36.029 -37.439 1.00 52.62 97 ARG A O 1
ATOM 723 N N . VAL A 1 98 ? 72.217 36.609 -38.214 1.00 48.84 98 VAL A N 1
ATOM 724 C CA . VAL A 1 98 ? 72.031 35.497 -39.174 1.00 48.84 98 VAL A CA 1
ATOM 725 C C . VAL A 1 98 ? 70.814 35.803 -40.055 1.00 48.84 98 VAL A C 1
ATOM 727 O O . VAL A 1 98 ? 69.666 35.671 -39.643 1.00 48.84 98 VAL A O 1
ATOM 730 N N . ARG A 1 99 ? 71.038 36.193 -41.315 1.00 52.62 99 ARG A N 1
ATOM 731 C CA . ARG A 1 99 ? 69.964 36.302 -42.315 1.00 52.62 99 ARG A CA 1
ATOM 732 C C . ARG A 1 99 ? 69.682 34.911 -42.890 1.00 52.62 99 ARG A C 1
ATOM 734 O O . ARG A 1 99 ? 70.201 34.568 -43.950 1.00 52.62 99 ARG A O 1
ATOM 741 N N . VAL A 1 100 ? 68.844 34.116 -42.223 1.00 55.03 100 VAL A N 1
ATOM 742 C CA . VAL A 1 100 ? 68.265 32.912 -42.842 1.00 55.03 100 VAL A CA 1
ATOM 743 C C . VAL A 1 100 ? 67.013 33.329 -43.610 1.00 55.03 100 VAL A C 1
ATOM 745 O O . VAL A 1 100 ? 66.019 33.757 -43.028 1.00 55.03 100 VAL A O 1
ATOM 748 N N . LYS A 1 101 ? 67.046 33.223 -44.943 1.00 47.50 101 LYS A N 1
ATOM 749 C CA . LYS A 1 101 ? 65.846 33.367 -45.780 1.00 47.50 101 LYS A CA 1
ATOM 750 C C . LYS A 1 101 ? 64.891 32.208 -45.473 1.00 47.50 101 LYS A C 1
ATOM 752 O O . LYS A 1 101 ? 64.999 31.141 -46.075 1.00 47.50 101 LYS A O 1
ATOM 757 N N . ALA A 1 102 ? 63.943 32.418 -44.564 1.00 51.00 102 ALA A N 1
ATOM 758 C CA . ALA A 1 102 ? 62.832 31.499 -44.359 1.00 51.00 102 ALA A CA 1
ATOM 759 C C . ALA A 1 102 ? 61.907 31.557 -45.584 1.00 51.00 102 ALA A C 1
ATOM 761 O O . ALA A 1 102 ? 61.148 32.504 -45.798 1.00 51.00 102 ALA A O 1
ATOM 762 N N . ARG A 1 103 ? 62.017 30.544 -46.444 1.00 48.72 103 ARG A N 1
ATOM 763 C CA . ARG A 1 103 ? 61.154 30.359 -47.610 1.00 48.72 103 ARG A CA 1
ATOM 764 C C . ARG A 1 103 ? 59.752 30.014 -47.105 1.00 48.72 103 ARG A C 1
ATOM 766 O O . ARG A 1 103 ? 59.522 28.908 -46.627 1.00 48.72 103 ARG A O 1
ATOM 773 N N . LYS A 1 104 ? 58.824 30.968 -47.208 1.00 48.34 104 LYS A N 1
ATOM 774 C CA . LYS A 1 104 ? 57.402 30.808 -46.874 1.00 48.34 104 LYS A CA 1
ATOM 775 C C . LYS A 1 104 ? 56.800 29.717 -47.776 1.00 48.34 104 LYS A C 1
ATOM 777 O O . LYS A 1 104 ? 56.431 29.979 -48.918 1.00 48.34 104 LYS A O 1
ATOM 782 N N . ARG A 1 105 ? 56.748 28.472 -47.295 1.00 44.88 105 ARG A N 1
ATOM 783 C CA . ARG A 1 105 ? 55.951 27.406 -47.914 1.00 44.88 105 ARG A CA 1
ATOM 784 C C . ARG A 1 105 ? 54.538 27.506 -47.354 1.00 44.88 105 ARG A C 1
ATOM 786 O O . ARG A 1 105 ? 54.250 27.036 -46.263 1.00 44.88 105 ARG A O 1
ATOM 793 N N . SER A 1 106 ? 53.678 28.169 -48.117 1.00 52.16 106 SER A N 1
ATOM 794 C CA . SER A 1 106 ? 52.226 28.079 -47.987 1.00 52.16 106 SER A CA 1
ATOM 795 C C . SER A 1 106 ? 51.807 26.624 -48.220 1.00 52.16 106 SER A C 1
ATOM 797 O O . SER A 1 106 ? 51.833 26.164 -49.361 1.00 52.16 106 SER A O 1
ATOM 799 N N . SER A 1 107 ? 51.439 25.896 -47.163 1.00 49.56 107 SER A N 1
ATOM 800 C CA . SER A 1 107 ? 50.714 24.628 -47.287 1.00 49.56 107 SER A CA 1
ATOM 801 C C . SER A 1 107 ? 49.231 24.867 -47.013 1.00 49.56 107 SER A C 1
ATOM 803 O O . SER A 1 107 ? 48.730 24.675 -45.905 1.00 49.56 107 SER A O 1
ATOM 805 N N . SER A 1 108 ? 48.517 25.316 -48.041 1.00 52.03 108 SER A N 1
ATOM 806 C CA . SER A 1 108 ? 47.067 25.179 -48.113 1.00 52.03 108 SER A CA 1
ATOM 807 C C . SER A 1 108 ? 46.745 23.685 -48.222 1.00 52.03 108 SER A C 1
ATOM 809 O O . SER A 1 108 ? 46.991 23.090 -49.271 1.00 52.03 108 SER A O 1
ATOM 811 N N . GLY A 1 109 ? 46.261 23.052 -47.150 1.00 54.53 109 GLY A N 1
ATOM 812 C CA . GLY A 1 109 ? 45.865 21.640 -47.247 1.00 54.53 109 GLY A CA 1
ATOM 813 C C . GLY A 1 109 ? 45.604 20.834 -45.973 1.00 54.53 109 GLY A C 1
ATOM 814 O O . GLY A 1 109 ? 45.392 19.637 -46.113 1.00 54.53 109 GLY A O 1
ATOM 815 N N . SER A 1 110 ? 45.595 21.414 -44.762 1.00 55.22 110 SER A N 1
ATOM 816 C CA . SER A 1 110 ? 45.556 20.588 -43.528 1.00 55.22 110 SER A CA 1
ATOM 817 C C . SER A 1 110 ? 44.473 20.929 -42.494 1.00 55.22 110 SER A C 1
ATOM 819 O O . SER A 1 110 ? 44.406 20.277 -41.458 1.00 55.22 110 SER A O 1
ATOM 821 N N . PHE A 1 111 ? 43.581 21.894 -42.746 1.00 53.72 111 PHE A N 1
ATOM 822 C CA . PHE A 1 111 ? 42.468 22.182 -41.817 1.00 53.72 111 PHE A CA 1
ATOM 823 C C . PHE A 1 111 ? 41.281 21.205 -41.954 1.00 53.72 111 PHE A C 1
ATOM 825 O O . PHE A 1 111 ? 40.489 21.058 -41.022 1.00 53.72 111 PHE A O 1
ATOM 832 N N . LEU A 1 112 ? 41.168 20.489 -43.081 1.00 56.47 112 LEU A N 1
ATOM 833 C CA . LEU A 1 112 ? 40.086 19.519 -43.300 1.00 56.47 112 LEU A CA 1
ATOM 834 C C . LEU A 1 112 ? 40.297 18.196 -42.543 1.00 56.47 112 LEU A C 1
ATOM 836 O O . LEU A 1 112 ? 39.332 17.543 -42.168 1.00 56.47 112 LEU A O 1
ATOM 840 N N . THR A 1 113 ? 41.542 17.788 -42.288 1.00 63.47 113 THR A N 1
ATOM 841 C CA . THR A 1 113 ? 41.841 16.517 -41.605 1.00 63.47 113 THR A CA 1
ATOM 842 C C . THR A 1 113 ? 41.650 16.609 -40.092 1.00 63.47 113 THR A C 1
ATOM 844 O O . THR A 1 113 ? 41.102 15.689 -39.487 1.00 63.47 113 THR A O 1
ATOM 847 N N . GLY A 1 114 ? 42.029 17.735 -39.477 1.00 74.69 114 GLY A N 1
ATOM 848 C CA . GLY A 1 114 ? 41.836 17.957 -38.040 1.00 74.69 114 GLY A CA 1
ATOM 849 C C . GLY A 1 114 ? 40.360 18.037 -37.637 1.00 74.69 114 GLY A C 1
ATOM 850 O O . GLY A 1 114 ? 39.957 17.450 -36.637 1.00 74.69 114 GLY A O 1
ATOM 851 N N . THR A 1 115 ? 39.531 18.700 -38.447 1.00 79.62 115 THR A N 1
ATOM 852 C CA . THR A 1 115 ? 38.087 18.829 -38.188 1.00 79.62 115 THR A CA 1
ATOM 853 C C . THR A 1 115 ? 37.357 17.489 -38.286 1.00 79.62 115 THR A C 1
ATOM 855 O O . THR A 1 115 ? 36.541 17.176 -37.421 1.00 79.62 115 THR A O 1
ATOM 858 N N . VAL A 1 116 ? 37.703 16.648 -39.266 1.00 86.19 116 VAL A N 1
ATOM 859 C CA . VAL A 1 116 ? 37.148 15.289 -39.389 1.00 86.19 116 VAL A CA 1
ATOM 860 C C . VAL A 1 116 ? 37.545 14.410 -38.199 1.00 86.19 116 VAL A C 1
ATOM 862 O O . VAL A 1 116 ? 36.694 13.701 -37.668 1.00 86.19 116 VAL A O 1
ATOM 865 N N . PHE A 1 117 ? 38.792 14.486 -37.722 1.00 88.44 117 PHE A N 1
ATOM 866 C CA . PHE A 1 117 ? 39.227 13.715 -36.551 1.00 88.44 117 PHE A CA 1
ATOM 867 C C . PHE A 1 117 ? 38.471 14.118 -35.279 1.00 88.44 117 PHE A C 1
ATOM 869 O O . PHE A 1 117 ? 37.990 13.253 -34.552 1.00 88.44 117 PHE A O 1
ATOM 876 N N . VAL A 1 118 ? 38.280 15.421 -35.046 1.00 89.19 118 VAL A N 1
ATOM 877 C CA . VAL A 1 118 ? 37.487 15.918 -33.910 1.00 89.19 118 VAL A CA 1
ATOM 878 C C . VAL A 1 118 ? 36.034 15.448 -33.996 1.00 89.19 118 VAL A C 1
ATOM 880 O O . VAL A 1 118 ? 35.492 14.984 -32.996 1.00 89.19 118 VAL A O 1
ATOM 883 N N . LEU A 1 119 ? 35.408 15.490 -35.178 1.00 93.19 119 LEU A N 1
ATOM 884 C CA . LEU A 1 119 ? 34.046 14.977 -35.364 1.00 93.19 119 LEU A CA 1
ATOM 885 C C . LEU A 1 119 ? 33.951 13.467 -35.112 1.00 93.19 119 LEU A C 1
ATOM 887 O O . LEU A 1 119 ? 32.985 13.021 -34.500 1.00 93.19 119 LEU A O 1
ATOM 891 N N . ILE A 1 120 ? 34.959 12.688 -35.516 1.00 93.62 120 ILE A N 1
ATOM 892 C CA . ILE A 1 120 ? 35.032 11.249 -35.222 1.00 93.62 120 ILE A CA 1
ATOM 893 C C . ILE A 1 120 ? 35.204 11.011 -33.719 1.00 93.62 120 ILE A C 1
ATOM 895 O O . ILE A 1 120 ? 34.532 10.142 -33.171 1.00 93.62 120 ILE A O 1
ATOM 899 N N . CYS A 1 121 ? 36.041 11.788 -33.028 1.00 94.25 121 CYS A N 1
ATOM 900 C CA . CYS A 1 121 ? 36.184 11.697 -31.575 1.00 94.25 121 CYS A CA 1
ATOM 901 C C . CYS A 1 121 ? 34.882 12.057 -30.851 1.00 94.25 121 CYS A C 1
ATOM 903 O O . CYS A 1 121 ? 34.493 11.348 -29.930 1.00 94.25 121 CYS A O 1
ATOM 905 N N . ILE A 1 122 ? 34.177 13.107 -31.282 1.00 94.12 122 ILE A N 1
ATOM 906 C CA . ILE A 1 122 ? 32.878 13.497 -30.713 1.00 94.12 122 ILE A CA 1
ATOM 907 C C . ILE A 1 122 ? 31.826 12.417 -30.983 1.00 94.12 122 ILE A C 1
ATOM 909 O O . ILE A 1 122 ? 31.117 12.019 -30.063 1.00 94.12 122 ILE A O 1
ATOM 913 N N . ALA A 1 123 ? 31.745 11.895 -32.209 1.00 93.81 123 ALA A N 1
ATOM 914 C CA . ALA A 1 123 ? 30.838 10.802 -32.551 1.00 93.81 123 ALA A CA 1
ATOM 915 C C . ALA A 1 123 ? 31.169 9.524 -31.765 1.00 93.81 123 ALA A C 1
ATOM 917 O O . ALA A 1 123 ? 30.266 8.842 -31.289 1.00 93.81 123 ALA A O 1
ATOM 918 N N . GLY A 1 124 ? 32.457 9.231 -31.573 1.00 94.88 124 GLY A N 1
ATOM 919 C CA . GLY A 1 124 ? 32.944 8.131 -30.748 1.00 94.88 124 GLY A CA 1
ATOM 920 C C . GLY A 1 124 ? 32.583 8.305 -29.274 1.00 94.88 124 GLY A C 1
ATOM 921 O O . GLY A 1 124 ? 32.081 7.366 -28.667 1.00 94.88 124 GLY A O 1
ATOM 922 N N . LEU A 1 125 ? 32.755 9.505 -28.710 1.00 93.31 125 LEU A N 1
ATOM 923 C CA . LEU A 1 125 ? 32.334 9.836 -27.345 1.00 93.31 125 LEU A CA 1
ATOM 924 C C . LEU A 1 125 ? 30.815 9.749 -27.182 1.00 93.31 125 LEU A C 1
ATOM 926 O O . LEU A 1 125 ? 30.346 9.234 -26.173 1.00 93.31 125 LEU A O 1
ATOM 930 N N . TYR A 1 126 ? 30.045 10.198 -28.174 1.00 91.25 126 TYR A N 1
ATOM 931 C CA . TYR A 1 126 ? 28.588 10.085 -28.174 1.00 91.25 126 TYR A CA 1
ATOM 932 C C . TYR A 1 126 ? 28.129 8.621 -28.254 1.00 91.25 126 TYR A C 1
ATOM 934 O O . TYR A 1 126 ? 27.270 8.200 -27.483 1.00 91.25 126 TYR A O 1
ATOM 942 N N . ALA A 1 127 ? 28.741 7.815 -29.125 1.00 86.69 127 ALA A N 1
ATOM 943 C CA . ALA A 1 127 ? 28.468 6.383 -29.219 1.00 86.69 127 ALA A CA 1
ATOM 944 C C . ALA A 1 127 ? 28.857 5.644 -27.929 1.00 86.69 127 ALA A C 1
ATOM 946 O O . ALA A 1 127 ? 28.108 4.795 -27.451 1.00 86.69 127 ALA A O 1
ATOM 947 N N . LEU A 1 128 ? 29.996 6.006 -27.331 1.00 88.44 128 LEU A N 1
ATOM 948 C CA . LEU A 1 128 ? 30.446 5.485 -26.045 1.00 88.44 128 LEU A CA 1
ATOM 949 C C . LEU A 1 128 ? 29.478 5.883 -24.920 1.00 88.44 128 LEU A C 1
ATOM 951 O O . LEU A 1 128 ? 29.150 5.051 -24.081 1.00 88.44 128 LEU A O 1
ATOM 955 N N . TYR A 1 129 ? 28.959 7.111 -24.937 1.00 86.19 129 TYR A N 1
ATOM 956 C CA . TYR A 1 129 ? 27.951 7.596 -23.995 1.00 86.19 129 TYR A CA 1
ATOM 957 C C . TYR A 1 129 ? 26.615 6.846 -24.120 1.00 86.19 129 TYR A C 1
ATOM 959 O O . TYR A 1 129 ? 26.059 6.434 -23.103 1.00 86.19 129 TYR A O 1
ATOM 967 N N . GLU A 1 130 ? 26.105 6.622 -25.334 1.00 82.81 130 GLU A N 1
ATOM 968 C CA . GLU A 1 130 ? 24.902 5.800 -25.570 1.00 82.81 130 GLU A CA 1
ATOM 969 C C . GLU A 1 130 ? 25.122 4.331 -25.173 1.00 82.81 130 GLU A C 1
ATOM 971 O O . GLU A 1 130 ? 24.197 3.670 -24.708 1.00 82.81 130 GLU A O 1
ATOM 976 N N . PHE A 1 131 ? 26.345 3.816 -25.324 1.00 76.69 131 PHE A N 1
ATOM 977 C CA . PHE A 1 131 ? 26.702 2.458 -24.911 1.00 76.69 131 PHE A CA 1
ATOM 978 C C . PHE A 1 131 ? 26.811 2.312 -23.382 1.00 76.69 131 PHE A C 1
ATOM 980 O O . PHE A 1 131 ? 26.389 1.298 -22.827 1.00 76.69 131 PHE A O 1
ATOM 987 N N . LEU A 1 132 ? 27.349 3.325 -22.695 1.00 78.50 132 LEU A N 1
ATOM 988 C CA . LEU A 1 132 ? 27.505 3.359 -21.235 1.00 78.50 132 LEU A CA 1
ATOM 989 C C . LEU A 1 132 ? 26.195 3.650 -20.495 1.00 78.50 132 LEU A C 1
ATOM 991 O O . LEU A 1 132 ? 26.040 3.206 -19.360 1.00 78.50 132 LEU A O 1
ATOM 995 N N . ASN A 1 133 ? 25.260 4.383 -21.105 1.00 74.69 133 ASN A N 1
ATOM 996 C CA . ASN A 1 133 ? 23.964 4.688 -20.503 1.00 74.69 133 ASN A CA 1
ATOM 997 C C . ASN A 1 133 ? 22.902 3.701 -21.000 1.00 74.69 133 ASN A C 1
ATOM 999 O O . ASN A 1 133 ? 22.292 3.937 -22.048 1.00 74.69 133 ASN A O 1
ATOM 1003 N N . PRO A 1 134 ? 22.623 2.600 -20.272 1.00 66.06 134 PRO A N 1
ATOM 1004 C CA . PRO A 1 134 ? 21.554 1.698 -20.661 1.00 66.06 134 PRO A CA 1
ATOM 1005 C C . PRO A 1 134 ? 20.243 2.476 -20.745 1.00 66.06 134 PRO A C 1
ATOM 1007 O O . PRO A 1 134 ? 19.852 3.190 -19.818 1.00 66.06 134 PRO A O 1
ATOM 1010 N N . LYS A 1 135 ? 19.532 2.318 -21.862 1.00 66.00 135 LYS A N 1
ATOM 1011 C CA . LYS A 1 135 ? 18.182 2.859 -22.004 1.00 66.00 135 LYS A CA 1
ATOM 1012 C C . LYS A 1 135 ? 17.315 2.194 -20.938 1.00 66.00 135 LYS A C 1
ATOM 1014 O O . LYS A 1 135 ? 16.968 1.023 -21.050 1.00 66.00 135 LYS A O 1
ATOM 1019 N N . MET A 1 136 ? 16.948 2.950 -19.902 1.00 69.50 136 MET A N 1
ATOM 1020 C CA . MET A 1 136 ? 16.017 2.547 -18.831 1.00 69.50 136 MET A CA 1
ATOM 1021 C C . MET A 1 136 ? 14.565 2.496 -19.342 1.00 69.50 136 MET A C 1
ATOM 1023 O O . MET A 1 136 ? 13.620 2.875 -18.655 1.00 69.50 136 MET A O 1
ATOM 1027 N N . ARG A 1 137 ? 14.392 2.105 -20.604 1.00 76.44 137 ARG A N 1
ATOM 1028 C CA . ARG A 1 137 ? 13.134 2.016 -21.330 1.00 76.44 137 ARG A CA 1
ATOM 1029 C C . ARG A 1 137 ? 13.135 0.688 -22.062 1.00 76.44 137 ARG A C 1
ATOM 1031 O O . ARG A 1 137 ? 14.137 0.298 -22.652 1.00 76.44 137 ARG A O 1
ATOM 1038 N N . GLY A 1 138 ? 12.008 0.010 -22.020 1.00 80.00 138 GLY A N 1
ATOM 1039 C CA . GLY A 1 138 ? 11.813 -1.255 -22.697 1.00 80.00 138 GLY A CA 1
ATOM 1040 C C . GLY A 1 138 ? 10.352 -1.646 -22.629 1.00 80.00 138 GLY A C 1
ATOM 1041 O O . GLY A 1 138 ? 9.574 -1.054 -21.879 1.00 80.00 138 GLY A O 1
ATOM 1042 N N . GLU A 1 139 ? 9.999 -2.644 -23.420 1.00 85.38 139 GLU A N 1
ATOM 1043 C CA . GLU A 1 139 ? 8.668 -3.225 -23.401 1.00 85.38 139 GLU A CA 1
ATOM 1044 C C . GLU A 1 139 ? 8.656 -4.430 -22.463 1.00 85.38 139 GLU A C 1
ATOM 1046 O O . GLU A 1 139 ? 9.576 -5.250 -22.455 1.00 85.38 139 GLU A O 1
ATOM 1051 N N . LEU A 1 140 ? 7.613 -4.513 -21.642 1.00 87.56 140 LEU A N 1
ATOM 1052 C CA . LEU A 1 140 ? 7.347 -5.639 -20.760 1.00 87.56 140 LEU A CA 1
ATOM 1053 C C . LEU A 1 140 ? 5.923 -6.108 -21.018 1.00 87.56 140 LEU A C 1
ATOM 1055 O O . LEU A 1 140 ? 5.012 -5.296 -21.185 1.00 87.56 140 LEU A O 1
ATOM 1059 N N . THR A 1 141 ? 5.723 -7.421 -21.021 1.00 88.81 141 THR A N 1
ATOM 1060 C CA . THR A 1 141 ? 4.383 -7.987 -21.176 1.00 88.81 141 THR A CA 1
ATOM 1061 C C . THR A 1 141 ? 3.705 -8.060 -19.814 1.00 88.81 141 THR A C 1
ATOM 1063 O O . THR A 1 141 ? 4.251 -8.618 -18.861 1.00 88.81 141 THR A O 1
ATOM 1066 N N . GLY A 1 142 ? 2.507 -7.487 -19.722 1.00 92.06 142 GLY A N 1
ATOM 1067 C CA . GLY A 1 142 ? 1.649 -7.599 -18.550 1.00 92.06 142 GLY A CA 1
ATOM 1068 C C . GLY A 1 142 ? 0.589 -8.683 -18.724 1.00 92.06 142 GLY A C 1
ATOM 1069 O O . GLY A 1 142 ? 0.076 -8.885 -19.823 1.00 92.06 142 GLY A O 1
ATOM 1070 N N . THR A 1 143 ? 0.216 -9.351 -17.637 1.00 93.31 143 THR A N 1
ATOM 1071 C CA . THR A 1 143 ? -0.906 -10.298 -17.607 1.00 93.31 143 THR A CA 1
ATOM 1072 C C . THR A 1 143 ? -2.025 -9.764 -16.725 1.00 93.31 143 THR A C 1
ATOM 1074 O O . THR A 1 143 ? -1.781 -9.200 -15.659 1.00 93.31 143 THR A O 1
ATOM 1077 N N . ILE A 1 144 ? -3.275 -9.905 -17.170 1.00 92.00 144 ILE A N 1
ATOM 1078 C CA . ILE A 1 144 ? -4.429 -9.500 -16.361 1.00 92.00 144 ILE A CA 1
ATOM 1079 C C . ILE A 1 144 ? -4.634 -10.543 -15.264 1.00 92.00 144 ILE A C 1
ATOM 1081 O O . ILE A 1 144 ? -4.768 -11.732 -15.549 1.00 92.00 144 ILE A O 1
ATOM 1085 N N . VAL A 1 145 ? -4.690 -10.086 -14.016 1.00 91.81 145 VAL A N 1
ATOM 1086 C CA . VAL A 1 145 ? -4.866 -10.938 -12.838 1.00 91.81 145 VAL A CA 1
ATOM 1087 C C . VAL A 1 145 ? -6.173 -10.578 -12.141 1.00 91.81 145 VAL A C 1
ATOM 1089 O O . VAL A 1 145 ? -6.592 -9.419 -12.111 1.00 91.81 145 VAL A O 1
ATOM 1092 N N . LYS A 1 146 ? -6.848 -11.589 -11.597 1.00 89.38 146 LYS A N 1
ATOM 1093 C CA . LYS A 1 146 ? -8.064 -11.398 -10.808 1.00 89.38 146 LYS A CA 1
ATOM 1094 C C . LYS A 1 146 ? -7.719 -10.931 -9.390 1.00 89.38 146 LYS A C 1
ATOM 1096 O O . LYS A 1 146 ? -6.688 -11.295 -8.834 1.00 89.38 146 LYS A O 1
ATOM 1101 N N . SER A 1 147 ? -8.602 -10.137 -8.791 1.00 84.25 147 SER A N 1
ATOM 1102 C CA . SER A 1 147 ? -8.405 -9.582 -7.444 1.00 84.25 147 SER A CA 1
ATOM 1103 C C . SER A 1 147 ? -8.303 -10.628 -6.331 1.00 84.25 147 SER A C 1
ATOM 1105 O O . SER A 1 147 ? -7.659 -10.385 -5.314 1.00 84.25 147 SER A O 1
ATOM 1107 N N . ASP A 1 148 ? -8.957 -11.775 -6.494 1.00 84.19 148 ASP A N 1
ATOM 1108 C CA . ASP A 1 148 ? -8.943 -12.887 -5.539 1.00 84.19 148 ASP A CA 1
ATOM 1109 C C . ASP A 1 148 ? -7.559 -13.539 -5.412 1.00 84.19 148 ASP A C 1
ATOM 1111 O O . ASP A 1 148 ? -7.220 -14.021 -4.332 1.00 84.19 148 ASP A O 1
ATOM 1115 N N . ALA A 1 149 ? -6.740 -13.465 -6.464 1.00 85.25 149 ALA A N 1
ATOM 1116 C CA . ALA A 1 149 ? -5.393 -14.022 -6.500 1.00 85.25 149 ALA A CA 1
ATOM 1117 C C . ALA A 1 149 ? -4.374 -13.272 -5.621 1.00 85.25 149 ALA A C 1
ATOM 1119 O O . ALA A 1 149 ? -3.309 -13.817 -5.342 1.00 85.25 149 ALA A O 1
ATOM 1120 N N . ILE A 1 150 ? -4.666 -12.042 -5.175 1.00 89.44 150 ILE A N 1
ATOM 1121 C CA . ILE A 1 150 ? -3.761 -11.307 -4.279 1.00 89.44 150 ILE A CA 1
ATOM 1122 C C . ILE A 1 150 ? -3.914 -11.868 -2.859 1.00 89.44 150 ILE A C 1
ATOM 1124 O O . ILE A 1 150 ? -5.022 -11.821 -2.322 1.00 89.44 150 ILE A O 1
ATOM 1128 N N . PRO A 1 151 ? -2.858 -12.388 -2.214 1.00 91.81 151 PRO A N 1
ATOM 1129 C CA . PRO A 1 151 ? -2.962 -12.941 -0.866 1.00 91.81 151 PRO A CA 1
ATOM 1130 C C . PRO A 1 151 ? -3.225 -11.850 0.183 1.00 91.81 151 PRO A C 1
ATOM 1132 O O . PRO A 1 151 ? -3.146 -10.656 -0.095 1.00 91.81 151 PRO A O 1
ATOM 1135 N N . TYR A 1 152 ? -3.535 -12.261 1.413 1.00 93.06 152 TYR A N 1
ATOM 1136 C CA . TYR A 1 152 ? -3.504 -11.342 2.551 1.00 93.06 152 TYR A CA 1
ATOM 1137 C C . TYR A 1 152 ? -2.059 -10.945 2.849 1.00 93.06 152 TYR A C 1
ATOM 1139 O O . TYR A 1 152 ? -1.177 -11.799 2.968 1.00 93.06 152 TYR A O 1
ATOM 1147 N N . ILE A 1 153 ? -1.830 -9.645 2.984 1.00 94.50 153 ILE A N 1
ATOM 1148 C CA . ILE A 1 153 ? -0.551 -9.074 3.372 1.00 94.50 153 ILE A CA 1
ATOM 1149 C C . ILE A 1 153 ? -0.538 -8.981 4.889 1.00 94.50 153 ILE A C 1
ATOM 1151 O O . ILE A 1 153 ? -1.415 -8.361 5.479 1.00 94.50 153 ILE A O 1
ATOM 1155 N N . LYS A 1 154 ? 0.465 -9.591 5.516 1.00 95.12 154 LYS A N 1
ATOM 1156 C CA . LYS A 1 154 ? 0.573 -9.648 6.973 1.00 95.12 154 LYS A CA 1
ATOM 1157 C C . LYS A 1 154 ? 1.638 -8.683 7.459 1.00 95.12 154 LYS A C 1
ATOM 1159 O O . LYS A 1 154 ? 2.771 -8.736 6.975 1.00 95.12 154 LYS A O 1
ATOM 1164 N N . ILE A 1 155 ? 1.283 -7.862 8.437 1.00 95.69 155 ILE A N 1
ATOM 1165 C CA . ILE A 1 155 ? 2.203 -7.086 9.265 1.00 95.69 155 ILE A CA 1
ATOM 1166 C C . ILE A 1 155 ? 2.271 -7.810 10.615 1.00 95.69 155 ILE A C 1
ATOM 1168 O O . ILE A 1 155 ? 1.351 -7.676 11.425 1.00 95.69 155 ILE A O 1
ATOM 1172 N N . PRO A 1 156 ? 3.309 -8.628 10.862 1.00 96.56 156 PRO A N 1
ATOM 1173 C CA . PRO A 1 156 ? 3.481 -9.316 12.132 1.00 96.56 156 PRO A CA 1
ATOM 1174 C C . PRO A 1 156 ? 3.573 -8.318 13.280 1.00 96.56 156 PRO A C 1
ATOM 1176 O O . PRO A 1 156 ? 4.188 -7.261 13.137 1.00 96.56 156 PRO A O 1
ATOM 1179 N N . ARG A 1 157 ? 3.043 -8.691 14.445 1.00 96.38 157 ARG A N 1
ATOM 1180 C CA . ARG A 1 157 ? 3.093 -7.859 15.652 1.00 96.38 157 ARG A CA 1
ATOM 1181 C C . ARG A 1 157 ? 4.507 -7.369 15.980 1.00 96.38 157 ARG A C 1
ATOM 1183 O O . ARG A 1 157 ? 4.662 -6.230 16.394 1.00 96.38 157 ARG A O 1
ATOM 1190 N N . GLN A 1 158 ? 5.535 -8.184 15.741 1.00 95.56 158 GLN A N 1
ATOM 1191 C CA . GLN A 1 158 ? 6.940 -7.834 15.995 1.00 95.56 158 GLN A CA 1
ATOM 1192 C C . GLN A 1 158 ? 7.452 -6.670 15.132 1.00 95.56 158 GLN A C 1
ATOM 1194 O O . GLN A 1 158 ? 8.466 -6.067 15.463 1.00 95.56 158 GLN A O 1
ATOM 1199 N N . GLN A 1 159 ? 6.786 -6.370 14.013 1.00 94.00 159 GLN A N 1
ATOM 1200 C CA . GLN A 1 159 ? 7.141 -5.260 13.125 1.00 94.00 159 GLN A CA 1
ATOM 1201 C C . GLN A 1 159 ? 6.421 -3.955 13.492 1.00 94.00 159 GLN A C 1
ATOM 1203 O O . GLN A 1 159 ? 6.702 -2.918 12.896 1.00 94.00 159 GLN A O 1
ATOM 1208 N N . ILE A 1 160 ? 5.500 -3.994 14.455 1.00 96.38 160 ILE A N 1
ATOM 1209 C CA . ILE A 1 160 ? 4.770 -2.820 14.929 1.00 96.38 160 ILE A CA 1
ATOM 1210 C C . ILE A 1 160 ? 5.602 -2.167 16.037 1.00 96.38 160 ILE A C 1
ATOM 1212 O O . ILE A 1 160 ? 5.902 -2.806 17.042 1.00 96.38 160 ILE A O 1
ATOM 1216 N N . ALA A 1 161 ? 6.011 -0.912 15.844 1.00 94.12 161 ALA A N 1
ATOM 1217 C CA . ALA A 1 161 ? 6.918 -0.238 16.777 1.00 94.12 161 ALA A CA 1
ATOM 1218 C C . ALA A 1 161 ? 6.252 0.055 18.132 1.00 94.12 161 ALA A C 1
ATOM 1220 O O . ALA A 1 161 ? 6.763 -0.347 19.175 1.00 94.12 161 ALA A O 1
ATOM 1221 N N . GLU A 1 162 ? 5.082 0.696 18.112 1.00 96.00 162 GLU A N 1
ATOM 1222 C CA . GLU A 1 162 ? 4.379 1.130 19.322 1.00 96.00 162 GLU A CA 1
ATOM 1223 C C . GLU A 1 162 ? 3.413 0.049 19.825 1.00 96.00 162 GLU A C 1
ATOM 1225 O O . GLU A 1 162 ? 2.216 0.069 19.531 1.00 96.00 162 GLU A O 1
ATOM 1230 N N . GLN A 1 163 ? 3.936 -0.921 20.583 1.00 96.50 163 GLN A N 1
ATOM 1231 C CA . GLN A 1 163 ? 3.147 -2.057 21.088 1.00 96.50 163 GLN A CA 1
ATOM 1232 C C . GLN A 1 163 ? 1.969 -1.617 21.968 1.00 96.50 163 GLN A C 1
ATOM 1234 O O . GLN A 1 163 ? 0.877 -2.150 21.810 1.00 96.50 163 GLN A O 1
ATOM 1239 N N . ALA A 1 164 ? 2.157 -0.608 22.825 1.00 97.06 164 ALA A N 1
ATOM 1240 C CA . ALA A 1 164 ? 1.092 -0.095 23.691 1.00 97.06 164 ALA A CA 1
ATOM 1241 C C . ALA A 1 164 ? -0.071 0.520 22.890 1.00 97.06 164 ALA A C 1
ATOM 1243 O O . ALA A 1 164 ? -1.236 0.296 23.212 1.00 97.06 164 ALA A O 1
ATOM 1244 N N . VAL A 1 165 ? 0.238 1.250 21.811 1.00 97.31 165 VAL A N 1
ATOM 1245 C CA . VAL A 1 165 ? -0.779 1.808 20.902 1.00 97.31 165 VAL A CA 1
ATOM 1246 C C . VAL A 1 165 ? -1.503 0.682 20.167 1.00 97.31 165 VAL A C 1
ATOM 1248 O O . VAL A 1 165 ? -2.721 0.722 20.022 1.00 97.31 165 VAL A O 1
ATOM 1251 N N . PHE A 1 166 ? -0.772 -0.346 19.732 1.00 97.75 166 PHE A N 1
ATOM 1252 C CA . PHE A 1 166 ? -1.373 -1.506 19.082 1.00 97.75 166 PHE A CA 1
ATOM 1253 C C . PHE A 1 166 ? -2.290 -2.303 20.019 1.00 97.75 166 PHE A C 1
ATOM 1255 O O . PHE A 1 166 ? -3.339 -2.760 19.579 1.00 97.75 166 PHE A O 1
ATOM 1262 N N . ASP A 1 167 ? -1.942 -2.437 21.299 1.00 97.56 167 ASP A N 1
ATOM 1263 C CA . ASP A 1 167 ? -2.791 -3.104 22.291 1.00 97.56 167 ASP A CA 1
ATOM 1264 C C . ASP A 1 167 ? -4.097 -2.344 22.533 1.00 97.56 167 ASP A C 1
ATOM 1266 O O . ASP A 1 167 ? -5.167 -2.948 22.472 1.00 97.56 167 ASP A O 1
ATOM 1270 N N . ALA A 1 168 ? -4.032 -1.019 22.689 1.00 97.06 168 ALA A N 1
ATOM 1271 C CA . ALA A 1 168 ? -5.226 -0.177 22.785 1.00 97.06 168 ALA A CA 1
ATOM 1272 C C . ALA A 1 168 ? -6.082 -0.237 21.506 1.00 97.06 168 ALA A C 1
ATOM 1274 O O . ALA A 1 168 ? -7.312 -0.273 21.561 1.00 97.06 168 ALA A O 1
ATOM 1275 N N . PHE A 1 169 ? -5.437 -0.292 20.336 1.00 96.81 169 PHE A N 1
ATOM 1276 C CA . PHE A 1 169 ? -6.129 -0.463 19.061 1.00 96.81 169 PHE A CA 1
ATOM 1277 C C . PHE A 1 169 ? -6.845 -1.818 18.986 1.00 96.81 169 PHE A C 1
ATOM 1279 O O . PHE A 1 169 ? -8.003 -1.882 18.576 1.00 96.81 169 PHE A O 1
ATOM 1286 N N . LEU A 1 170 ? -6.174 -2.899 19.397 1.00 96.44 170 LEU A N 1
ATOM 1287 C CA . LEU A 1 170 ? -6.739 -4.246 19.423 1.00 96.44 170 LEU A CA 1
ATOM 1288 C C . LEU A 1 170 ? -7.910 -4.364 20.394 1.00 96.44 170 LEU A C 1
ATOM 1290 O O . LEU A 1 170 ? -8.898 -5.000 20.049 1.00 96.44 170 LEU A O 1
ATOM 1294 N N . GLU A 1 171 ? -7.836 -3.755 21.574 1.00 95.88 171 GLU A N 1
ATOM 1295 C CA . GLU A 1 171 ? -8.938 -3.785 22.542 1.00 95.88 171 GLU A CA 1
ATOM 1296 C C . GLU A 1 171 ? -10.241 -3.244 21.935 1.00 95.88 171 GLU A C 1
ATOM 1298 O O . GLU A 1 171 ? -11.312 -3.809 22.152 1.00 95.88 171 GLU A O 1
ATOM 1303 N N . LYS A 1 172 ? -10.137 -2.197 21.107 1.00 94.44 172 LYS A N 1
ATOM 1304 C CA . LYS A 1 172 ? -11.287 -1.554 20.464 1.00 94.44 172 LYS A CA 1
ATOM 1305 C C . LYS A 1 172 ? -11.716 -2.212 19.146 1.00 94.44 172 LYS A C 1
ATOM 1307 O O . LYS A 1 172 ? -12.905 -2.225 18.853 1.00 94.44 172 LYS A O 1
ATOM 1312 N N . TYR A 1 173 ? -10.774 -2.741 18.359 1.00 93.06 173 TYR A N 1
ATOM 1313 C CA . TYR A 1 173 ? -11.007 -3.164 16.967 1.00 93.06 173 TYR A CA 1
ATOM 1314 C C . TYR A 1 173 ? -10.594 -4.614 16.653 1.00 93.06 173 TYR A C 1
ATOM 1316 O O . TYR A 1 173 ? -10.441 -4.983 15.485 1.00 93.06 173 TYR A O 1
ATOM 1324 N N . SER A 1 174 ? -10.380 -5.464 17.660 1.00 91.44 174 SER A N 1
ATOM 1325 C CA . SER A 1 174 ? -10.024 -6.874 17.445 1.00 91.44 174 SER A CA 1
ATOM 1326 C C . SER A 1 174 ? -11.110 -7.609 16.651 1.00 91.44 174 SER A C 1
ATOM 1328 O O . SER A 1 174 ? -12.247 -7.739 17.100 1.00 91.44 174 SER A O 1
ATOM 1330 N N . GLY A 1 175 ? -10.741 -8.133 15.478 1.00 83.81 175 GLY A N 1
ATOM 1331 C CA . GLY A 1 175 ? -11.656 -8.840 14.573 1.00 83.81 175 GLY A CA 1
ATOM 1332 C C . GLY A 1 175 ? -12.576 -7.934 13.746 1.00 83.81 175 GLY A C 1
ATOM 1333 O O . GLY A 1 175 ? -13.343 -8.435 12.920 1.00 83.81 175 GLY A O 1
ATOM 1334 N N . ASP A 1 176 ? -12.486 -6.613 13.918 1.00 92.69 176 ASP A N 1
ATOM 1335 C CA . ASP A 1 176 ? -13.194 -5.669 13.068 1.00 92.69 176 ASP A CA 1
ATOM 1336 C C . ASP A 1 176 ? -12.452 -5.450 11.753 1.00 92.69 176 ASP A C 1
ATOM 1338 O O . ASP A 1 176 ? -11.229 -5.306 11.683 1.00 92.69 176 ASP A O 1
ATOM 1342 N N . ARG A 1 177 ? -13.237 -5.396 10.676 1.00 94.12 177 ARG A N 1
ATOM 1343 C CA . ARG A 1 177 ? -12.733 -5.166 9.327 1.00 94.12 177 ARG A CA 1
ATOM 1344 C C . ARG A 1 177 ? -12.932 -3.712 8.931 1.00 94.12 177 ARG A C 1
ATOM 1346 O O . ARG A 1 177 ? -14.007 -3.318 8.474 1.00 94.12 177 ARG A O 1
ATOM 1353 N N . ILE A 1 178 ? -11.867 -2.928 9.024 1.00 94.31 178 ILE A N 1
ATOM 1354 C CA . ILE A 1 178 ? -11.859 -1.522 8.624 1.00 94.31 178 ILE A CA 1
ATOM 1355 C C . ILE A 1 178 ? -11.662 -1.444 7.112 1.00 94.31 178 ILE A C 1
ATOM 1357 O O . ILE A 1 178 ? -10.642 -1.883 6.584 1.00 94.31 178 ILE A O 1
ATOM 1361 N N . SER A 1 179 ? -12.643 -0.901 6.391 1.00 93.88 179 SER A N 1
ATOM 1362 C CA . SER A 1 179 ? -12.609 -0.816 4.926 1.00 93.88 179 SER A CA 1
ATOM 1363 C C . SER A 1 179 ? -12.151 0.561 4.453 1.00 93.88 179 SER A C 1
ATOM 1365 O O . SER A 1 179 ? -12.751 1.572 4.802 1.00 93.88 179 SER A O 1
ATOM 1367 N N . ILE A 1 180 ? -11.128 0.595 3.599 1.00 93.06 180 ILE A N 1
ATOM 1368 C CA . ILE A 1 180 ? -10.558 1.816 3.020 1.00 93.06 180 ILE A CA 1
ATOM 1369 C C . ILE A 1 180 ? -10.738 1.750 1.500 1.00 93.06 180 ILE A C 1
ATOM 1371 O O . ILE A 1 180 ? -9.871 1.315 0.746 1.00 93.06 180 ILE A O 1
ATOM 1375 N N . ASN A 1 181 ? -11.921 2.140 1.031 1.00 91.75 181 ASN A N 1
ATOM 1376 C CA . ASN A 1 181 ? -12.282 2.018 -0.379 1.00 91.75 181 ASN A CA 1
ATOM 1377 C C . ASN A 1 181 ? -12.034 3.318 -1.150 1.00 91.75 181 ASN A C 1
ATOM 1379 O O . ASN A 1 181 ? -12.221 4.422 -0.649 1.00 91.75 181 ASN A O 1
ATOM 1383 N N . SER A 1 182 ? -11.657 3.178 -2.415 1.00 88.50 182 SER A N 1
ATOM 1384 C CA . SER A 1 182 ? -11.508 4.274 -3.365 1.00 88.50 182 SER A CA 1
ATOM 1385 C C . SER A 1 182 ? -12.052 3.867 -4.730 1.00 88.50 182 SER A C 1
ATOM 1387 O O . SER A 1 182 ? -12.327 2.696 -4.983 1.00 88.50 182 SER A O 1
ATOM 1389 N N . GLN A 1 183 ? -12.146 4.824 -5.654 1.00 86.81 183 GLN A N 1
ATOM 1390 C CA . GLN A 1 183 ? -12.638 4.552 -7.009 1.00 86.81 183 GLN A CA 1
ATOM 1391 C C . GLN A 1 183 ? -11.818 3.486 -7.752 1.00 86.81 183 GLN A C 1
ATOM 1393 O O . GLN A 1 183 ? -12.358 2.803 -8.616 1.00 86.81 183 GLN A O 1
ATOM 1398 N N . ILE A 1 184 ? -10.526 3.345 -7.427 1.00 85.25 184 ILE A N 1
ATOM 1399 C CA . ILE A 1 184 ? -9.589 2.471 -8.150 1.00 85.25 184 ILE A CA 1
ATOM 1400 C C . ILE A 1 184 ? -9.193 1.203 -7.381 1.00 85.25 184 ILE A C 1
ATOM 1402 O O . ILE A 1 184 ? -8.659 0.273 -7.985 1.00 85.25 184 ILE A O 1
ATOM 1406 N N . LEU A 1 185 ? -9.451 1.159 -6.074 1.00 90.31 185 LEU A N 1
ATOM 1407 C CA . LEU A 1 185 ? -8.939 0.148 -5.148 1.00 90.31 185 LEU A CA 1
ATOM 1408 C C . LEU A 1 185 ? -9.936 -0.064 -4.010 1.00 90.31 185 LEU A C 1
ATOM 1410 O O . LEU A 1 185 ? -10.347 0.910 -3.380 1.00 90.31 185 LEU A O 1
ATOM 1414 N N . LYS A 1 186 ? -10.253 -1.324 -3.713 1.00 93.25 186 LYS A N 1
ATOM 1415 C CA . LYS A 1 186 ? -10.889 -1.746 -2.464 1.00 93.25 186 LYS A CA 1
ATOM 1416 C C . LYS A 1 186 ? -9.841 -2.365 -1.546 1.00 93.25 186 LYS A C 1
ATOM 1418 O O . LYS A 1 186 ? -9.171 -3.323 -1.946 1.00 93.25 186 LYS A O 1
ATOM 1423 N N . SER A 1 187 ? -9.718 -1.864 -0.324 1.00 94.94 187 SER A N 1
ATOM 1424 C CA . SER A 1 187 ? -8.849 -2.470 0.678 1.00 94.94 187 SER A CA 1
ATOM 1425 C C . SER A 1 187 ? -9.515 -2.571 2.037 1.00 94.94 187 SER A C 1
ATOM 1427 O O . SER A 1 187 ? -10.483 -1.876 2.344 1.00 94.94 187 SER A O 1
ATOM 1429 N N . SER A 1 188 ? -8.991 -3.472 2.856 1.00 94.94 188 SER A N 1
ATOM 1430 C CA . SER A 1 188 ? -9.413 -3.615 4.237 1.00 94.94 188 SER A CA 1
ATOM 1431 C C . SER A 1 188 ? -8.257 -3.993 5.140 1.00 94.94 188 SER A C 1
ATOM 1433 O O . SER A 1 188 ? -7.358 -4.718 4.712 1.00 94.94 188 SER A O 1
ATOM 1435 N N . LEU A 1 189 ? -8.352 -3.548 6.382 1.00 96.00 189 LEU A N 1
ATOM 1436 C CA . LEU A 1 189 ? -7.431 -3.821 7.467 1.00 96.00 189 LEU A CA 1
ATOM 1437 C C . LEU A 1 189 ? -8.187 -4.562 8.571 1.00 96.00 189 LEU A C 1
ATOM 1439 O O . LEU A 1 189 ? -9.282 -4.149 8.947 1.00 96.00 189 LEU A O 1
ATOM 1443 N N . GLU A 1 190 ? -7.610 -5.651 9.059 1.00 96.62 190 GLU A N 1
ATOM 1444 C CA . GLU A 1 190 ? -8.140 -6.444 10.166 1.00 96.62 190 GLU A CA 1
ATOM 1445 C C . GLU A 1 190 ? -7.021 -6.674 11.181 1.00 96.62 190 GLU A C 1
ATOM 1447 O O . GLU A 1 190 ? -5.935 -7.139 10.827 1.00 96.62 190 GLU A O 1
ATOM 1452 N N . ALA A 1 191 ? -7.262 -6.302 12.437 1.00 95.94 191 ALA A N 1
ATOM 1453 C CA . ALA A 1 191 ? -6.285 -6.455 13.505 1.00 95.94 191 ALA A CA 1
ATOM 1454 C C . ALA A 1 191 ? -6.626 -7.652 14.394 1.00 95.94 191 ALA A C 1
ATOM 1456 O O . ALA A 1 191 ? -7.783 -7.908 14.728 1.00 95.94 191 ALA A O 1
ATOM 1457 N N . HIS A 1 192 ? -5.588 -8.388 14.781 1.00 95.75 192 HIS A N 1
ATOM 1458 C CA . HIS A 1 192 ? -5.682 -9.552 15.655 1.00 95.75 192 HIS A CA 1
ATOM 1459 C C . HIS A 1 192 ? -4.427 -9.678 16.533 1.00 95.75 192 HIS A C 1
ATOM 1461 O O . HIS A 1 192 ? -3.403 -9.044 16.274 1.00 95.75 192 HIS A O 1
ATOM 1467 N N . ALA A 1 193 ? -4.432 -10.582 17.515 1.00 94.81 193 ALA A N 1
ATOM 1468 C CA . ALA A 1 193 ? -3.317 -10.749 18.458 1.00 94.81 193 ALA A CA 1
ATOM 1469 C C . ALA A 1 193 ? -1.930 -10.949 17.801 1.00 94.81 193 ALA A C 1
ATOM 1471 O O . ALA A 1 193 ? -0.912 -10.539 18.355 1.00 94.81 193 ALA A O 1
ATOM 1472 N N . ARG A 1 194 ? -1.866 -11.554 16.603 1.00 95.25 194 ARG A N 1
ATOM 1473 C CA . ARG A 1 194 ? -0.602 -11.821 15.886 1.00 95.25 194 ARG A CA 1
ATOM 1474 C C . ARG A 1 194 ? -0.090 -10.655 15.028 1.00 95.25 194 ARG A C 1
ATOM 1476 O O . ARG A 1 194 ? 0.991 -10.778 14.454 1.00 95.25 194 ARG A O 1
ATOM 1483 N N . GLY A 1 195 ? -0.832 -9.552 14.915 1.00 96.19 195 GLY A N 1
ATOM 1484 C CA . GLY A 1 195 ? -0.520 -8.441 14.012 1.00 96.19 195 GLY A CA 1
ATOM 1485 C C . GLY A 1 195 ? -1.726 -7.950 13.211 1.00 96.19 195 GLY A C 1
ATOM 1486 O O . GLY A 1 195 ? -2.861 -8.037 13.676 1.00 96.19 195 GLY A O 1
ATOM 1487 N N . ILE A 1 196 ? -1.473 -7.445 12.009 1.00 96.75 196 ILE A N 1
ATOM 1488 C CA . ILE A 1 196 ? -2.487 -6.849 11.138 1.00 96.75 196 ILE A CA 1
ATOM 1489 C C . ILE A 1 196 ? -2.474 -7.549 9.784 1.00 96.75 196 ILE A C 1
ATOM 1491 O O . ILE A 1 196 ? -1.422 -7.671 9.154 1.00 96.75 196 ILE A O 1
ATOM 1495 N N . ASP A 1 197 ? -3.653 -7.942 9.321 1.00 96.75 197 ASP A N 1
ATOM 1496 C CA . ASP A 1 197 ? -3.868 -8.500 7.997 1.00 96.75 197 ASP A CA 1
ATOM 1497 C C . ASP A 1 197 ? -4.514 -7.440 7.091 1.00 96.75 197 ASP A C 1
ATOM 1499 O O . ASP A 1 197 ? -5.521 -6.810 7.418 1.00 96.75 197 ASP A O 1
ATOM 1503 N N . ILE A 1 198 ? -3.915 -7.230 5.922 1.00 96.38 198 ILE A N 1
ATOM 1504 C CA . ILE A 1 198 ? -4.368 -6.287 4.903 1.00 96.38 198 ILE A CA 1
ATOM 1505 C C . ILE A 1 198 ? -4.796 -7.077 3.673 1.00 96.38 198 ILE A C 1
ATOM 1507 O O . ILE A 1 198 ? -4.050 -7.901 3.140 1.00 96.38 198 ILE A O 1
ATOM 1511 N N . LYS A 1 199 ? -5.998 -6.791 3.178 1.00 95.25 199 LYS A N 1
ATOM 1512 C CA . LYS A 1 199 ? -6.486 -7.302 1.896 1.00 95.25 199 LYS A CA 1
ATOM 1513 C C . LYS A 1 199 ? -6.648 -6.149 0.928 1.00 95.25 199 LYS A C 1
ATOM 1515 O O . LYS A 1 199 ? -7.248 -5.132 1.269 1.00 95.25 199 LYS A O 1
ATOM 1520 N N . VAL A 1 200 ? -6.170 -6.341 -0.294 1.00 94.56 200 VAL A N 1
ATOM 1521 C CA . VAL A 1 200 ? -6.348 -5.396 -1.393 1.00 94.56 200 VAL A CA 1
ATOM 1522 C C . VAL A 1 200 ? -6.951 -6.090 -2.609 1.00 94.56 200 VAL A C 1
ATOM 1524 O O . VAL A 1 200 ? -6.738 -7.279 -2.836 1.00 94.56 200 VAL A O 1
ATOM 1527 N N . SER A 1 201 ? -7.748 -5.350 -3.373 1.00 92.19 201 SER A N 1
ATOM 1528 C CA . SER A 1 201 ? -8.451 -5.845 -4.557 1.00 92.19 201 SER A CA 1
ATOM 1529 C C . SER A 1 201 ? -8.795 -4.694 -5.497 1.00 92.19 201 SER A C 1
ATOM 1531 O O . SER A 1 201 ? -9.007 -3.565 -5.057 1.00 92.19 201 SER A O 1
ATOM 1533 N N . ALA A 1 202 ? -8.884 -4.953 -6.800 1.00 88.88 202 ALA A N 1
ATOM 1534 C CA . ALA A 1 202 ? -9.376 -3.937 -7.721 1.00 88.88 202 ALA A CA 1
ATOM 1535 C C . ALA A 1 202 ? -10.816 -3.526 -7.384 1.00 88.88 202 ALA A C 1
ATOM 1537 O O . ALA A 1 202 ? -11.625 -4.315 -6.886 1.00 88.88 202 ALA A O 1
ATOM 1538 N N . SER A 1 203 ? -11.119 -2.267 -7.684 1.00 87.25 203 SER A N 1
ATOM 1539 C CA . SER A 1 203 ? -12.491 -1.780 -7.757 1.00 87.25 203 SER A CA 1
ATOM 1540 C C . SER A 1 203 ? -13.211 -2.416 -8.954 1.00 87.25 203 SER A C 1
ATOM 1542 O O . SER A 1 203 ? -12.596 -3.037 -9.817 1.00 87.25 203 SER A O 1
ATOM 1544 N N . THR A 1 204 ? -14.526 -2.240 -9.043 1.00 84.81 204 THR A N 1
ATOM 1545 C CA . THR A 1 204 ? -15.336 -2.756 -10.161 1.00 84.81 204 THR A CA 1
ATOM 1546 C C . THR A 1 204 ? -14.953 -2.146 -11.512 1.00 84.81 204 THR A C 1
ATOM 1548 O O . THR A 1 204 ? -15.194 -2.750 -12.551 1.00 84.81 204 THR A O 1
ATOM 1551 N N . SER A 1 205 ? -14.339 -0.961 -11.503 1.00 83.81 205 SER A N 1
ATOM 1552 C CA . SER A 1 205 ? -13.918 -0.215 -12.691 1.00 83.81 205 SER A CA 1
ATOM 1553 C C . SER A 1 205 ? -12.436 -0.384 -13.042 1.00 83.81 205 SER A C 1
ATOM 1555 O O . SER A 1 205 ? -11.964 0.247 -13.989 1.00 83.81 205 SER A O 1
ATOM 1557 N N . THR A 1 206 ? -11.676 -1.199 -12.300 1.00 86.38 206 THR A N 1
ATOM 1558 C CA . THR A 1 206 ? -10.232 -1.358 -12.515 1.00 86.38 206 THR A CA 1
ATOM 1559 C C . THR A 1 206 ? -9.837 -2.799 -12.806 1.00 86.38 206 THR A C 1
ATOM 1561 O O . THR A 1 206 ? -10.433 -3.756 -12.320 1.00 86.38 206 THR A O 1
ATOM 1564 N N . LYS A 1 207 ? -8.811 -2.956 -13.646 1.00 89.94 207 LYS A N 1
ATOM 1565 C CA . LYS A 1 207 ? -8.175 -4.244 -13.939 1.00 89.94 207 LYS A CA 1
ATOM 1566 C C . LYS A 1 207 ? -6.790 -4.251 -13.312 1.00 89.94 207 LYS A C 1
ATOM 1568 O O . LYS A 1 207 ? -6.089 -3.242 -13.368 1.00 89.94 207 LYS A O 1
ATOM 1573 N N . ILE A 1 208 ? -6.399 -5.383 -12.738 1.00 91.50 208 ILE A N 1
ATOM 1574 C CA . ILE A 1 208 ? -5.054 -5.571 -12.192 1.00 91.50 208 ILE A CA 1
ATOM 1575 C C . ILE A 1 208 ? -4.190 -6.174 -13.288 1.00 91.50 208 ILE A C 1
ATOM 1577 O O . ILE A 1 208 ? -4.574 -7.165 -13.909 1.00 91.50 208 ILE A O 1
ATOM 1581 N N . VAL A 1 209 ? -3.028 -5.572 -13.517 1.00 92.94 209 VAL A N 1
ATOM 1582 C CA . VAL A 1 209 ? -2.032 -6.067 -14.465 1.00 92.94 209 VAL A CA 1
ATOM 1583 C C . VAL A 1 209 ? -0.782 -6.434 -13.679 1.00 92.94 209 VAL A C 1
ATOM 1585 O O . VAL A 1 209 ? -0.204 -5.586 -13.002 1.00 92.94 209 VAL A O 1
ATOM 1588 N N . ARG A 1 210 ? -0.373 -7.701 -13.751 1.00 93.06 210 ARG A N 1
ATOM 1589 C CA . ARG A 1 210 ? 0.904 -8.177 -13.220 1.00 93.06 210 ARG A CA 1
ATOM 1590 C C . ARG A 1 210 ? 1.967 -8.000 -14.291 1.00 93.06 210 ARG A C 1
ATOM 1592 O O . ARG A 1 210 ? 1.778 -8.439 -15.421 1.00 93.06 210 ARG A O 1
ATOM 1599 N N . VAL A 1 211 ? 3.085 -7.391 -13.920 1.00 92.12 211 VAL A N 1
ATOM 1600 C CA . VAL A 1 211 ? 4.243 -7.191 -14.796 1.00 92.12 211 VAL A CA 1
ATOM 1601 C C . VAL A 1 211 ? 5.477 -7.704 -14.070 1.00 92.12 211 VAL A C 1
ATOM 1603 O O . VAL A 1 211 ? 5.719 -7.322 -12.926 1.00 92.12 211 VAL A O 1
ATOM 1606 N N . ASP A 1 212 ? 6.254 -8.563 -14.725 1.00 89.88 212 ASP A N 1
ATOM 1607 C CA . ASP A 1 212 ? 7.550 -9.000 -14.211 1.00 89.88 212 ASP A CA 1
ATOM 1608 C C . ASP A 1 212 ? 8.640 -8.014 -14.650 1.00 89.88 212 ASP A C 1
ATOM 1610 O O . ASP A 1 212 ? 9.218 -8.098 -15.734 1.00 89.88 212 ASP A O 1
ATOM 1614 N N . VAL A 1 213 ? 8.882 -7.023 -13.794 1.00 85.62 213 VAL A N 1
ATOM 1615 C CA . VAL A 1 213 ? 9.822 -5.925 -14.057 1.00 85.62 213 VAL A CA 1
ATOM 1616 C C . VAL A 1 213 ? 11.291 -6.350 -14.003 1.00 85.62 213 VAL A C 1
ATOM 1618 O O . VAL A 1 213 ? 12.145 -5.656 -14.554 1.00 85.62 213 VAL A O 1
ATOM 1621 N N . LEU A 1 214 ? 11.603 -7.494 -13.385 1.00 85.62 214 LEU A N 1
ATOM 1622 C CA . LEU A 1 214 ? 12.978 -7.974 -13.209 1.00 85.62 214 LEU A CA 1
ATOM 1623 C C . LEU A 1 214 ? 13.497 -8.779 -14.413 1.00 85.62 214 LEU A C 1
ATOM 1625 O O . LEU A 1 214 ? 14.683 -9.137 -14.458 1.00 85.62 214 LEU A O 1
ATOM 1629 N N . GLN A 1 215 ? 12.651 -9.015 -15.423 1.00 85.00 215 GLN A N 1
ATOM 1630 C CA . GLN A 1 215 ? 13.081 -9.539 -16.727 1.00 85.00 215 GLN A CA 1
ATOM 1631 C C . GLN A 1 215 ? 13.982 -8.546 -17.468 1.00 85.00 215 GLN A C 1
ATOM 1633 O O . GLN A 1 215 ? 14.885 -8.946 -18.204 1.00 85.00 215 GLN A O 1
ATOM 1638 N N . ASN A 1 216 ? 13.800 -7.245 -17.231 1.00 84.00 216 ASN A N 1
ATOM 1639 C CA . ASN A 1 216 ? 14.663 -6.215 -17.787 1.00 84.00 216 ASN A CA 1
ATOM 1640 C C . ASN A 1 216 ? 15.999 -6.157 -17.019 1.00 84.00 216 ASN A C 1
ATOM 1642 O O . ASN A 1 216 ? 16.042 -5.854 -15.826 1.00 84.00 216 ASN A O 1
ATOM 1646 N N . LYS A 1 217 ? 17.109 -6.442 -17.713 1.00 84.62 217 LYS A N 1
ATOM 1647 C CA . LYS A 1 217 ? 18.451 -6.529 -17.111 1.00 84.62 217 LYS A CA 1
ATOM 1648 C C . LYS A 1 217 ? 18.892 -5.226 -16.407 1.00 84.62 217 LYS A C 1
ATOM 1650 O O . LYS A 1 217 ? 19.302 -5.335 -15.252 1.00 84.62 217 LYS A O 1
ATOM 1655 N N . PRO A 1 218 ? 18.790 -4.029 -17.021 1.00 82.25 218 PRO A N 1
ATOM 1656 C CA . PRO A 1 218 ? 19.075 -2.765 -16.332 1.00 82.25 218 PRO A CA 1
ATOM 1657 C C . PRO A 1 218 ? 18.259 -2.550 -15.050 1.00 82.25 218 PRO A C 1
ATOM 1659 O O . PRO A 1 218 ? 18.823 -2.191 -14.019 1.00 82.25 218 PRO A O 1
ATOM 1662 N N . LEU A 1 219 ? 16.948 -2.818 -15.078 1.00 80.00 219 LEU A N 1
ATOM 1663 C CA . LEU A 1 219 ? 16.093 -2.663 -13.895 1.00 80.00 219 LEU A CA 1
ATOM 1664 C C . LEU A 1 219 ? 16.465 -3.634 -12.777 1.00 80.00 219 LEU A C 1
ATOM 1666 O O . LEU A 1 219 ? 16.453 -3.252 -11.609 1.00 80.00 219 LEU A O 1
ATOM 1670 N N . ARG A 1 220 ? 16.831 -4.871 -13.118 1.00 85.94 220 ARG A N 1
ATOM 1671 C CA . ARG A 1 220 ? 17.294 -5.857 -12.138 1.00 85.94 220 ARG A CA 1
ATOM 1672 C C . ARG A 1 220 ? 18.599 -5.434 -11.463 1.00 85.94 220 ARG A C 1
ATOM 1674 O O . ARG A 1 220 ? 18.754 -5.647 -10.263 1.00 85.94 220 ARG A O 1
ATOM 1681 N N . GLU A 1 221 ? 19.517 -4.836 -12.216 1.00 85.50 221 GLU A N 1
ATOM 1682 C CA . GLU A 1 221 ? 20.778 -4.311 -11.686 1.00 85.50 221 GLU A CA 1
ATOM 1683 C C . GLU A 1 221 ? 20.532 -3.133 -10.736 1.00 85.50 221 GLU A C 1
ATOM 1685 O O . GLU A 1 221 ? 20.918 -3.180 -9.570 1.00 85.50 221 GLU A O 1
ATOM 1690 N N . PHE A 1 222 ? 19.752 -2.147 -11.189 1.00 83.19 222 PHE A N 1
ATOM 1691 C CA . PHE A 1 222 ? 19.329 -1.024 -10.355 1.00 83.19 222 PHE A CA 1
ATOM 1692 C C . PHE A 1 222 ? 18.617 -1.489 -9.078 1.00 83.19 222 PHE A C 1
ATOM 1694 O O . PHE A 1 222 ? 18.872 -0.970 -7.991 1.00 83.19 222 PHE A O 1
ATOM 1701 N N . HIS A 1 223 ? 17.730 -2.482 -9.196 1.00 85.56 223 HIS A N 1
ATOM 1702 C CA . HIS A 1 223 ? 17.054 -3.078 -8.053 1.00 85.56 223 HIS A CA 1
ATOM 1703 C C . HIS A 1 223 ? 18.068 -3.636 -7.053 1.00 85.56 223 HIS A C 1
ATOM 1705 O O . HIS A 1 223 ? 18.001 -3.288 -5.880 1.00 85.56 223 HIS A O 1
ATOM 1711 N N . ARG A 1 224 ? 19.046 -4.432 -7.501 1.00 86.44 224 ARG A N 1
ATOM 1712 C CA . ARG A 1 224 ? 20.060 -5.030 -6.620 1.00 86.44 224 ARG A CA 1
ATOM 1713 C C . ARG A 1 224 ? 20.823 -3.983 -5.803 1.00 86.44 224 ARG A C 1
ATOM 1715 O O . ARG A 1 224 ? 21.047 -4.194 -4.615 1.00 86.44 224 ARG A O 1
ATOM 1722 N N . GLU A 1 225 ? 21.186 -2.861 -6.415 1.00 86.31 225 GLU A N 1
ATOM 1723 C CA . GLU A 1 225 ? 21.974 -1.810 -5.762 1.00 86.31 225 GLU A CA 1
ATOM 1724 C C . GLU A 1 225 ? 21.134 -0.881 -4.872 1.00 86.31 225 GLU A C 1
ATOM 1726 O O . GLU A 1 225 ? 21.557 -0.484 -3.783 1.00 86.31 225 GLU A O 1
ATOM 1731 N N . ALA A 1 226 ? 19.936 -0.499 -5.323 1.00 85.38 226 ALA A N 1
ATOM 1732 C CA . ALA A 1 226 ? 19.132 0.534 -4.671 1.00 85.38 226 ALA A CA 1
ATOM 1733 C C . ALA A 1 226 ? 18.071 -0.015 -3.704 1.00 85.38 226 ALA A C 1
ATOM 1735 O O . ALA A 1 226 ? 17.571 0.745 -2.866 1.00 85.38 226 ALA A O 1
ATOM 1736 N N . PHE A 1 227 ? 17.721 -1.304 -3.796 1.00 88.19 227 PHE A N 1
ATOM 1737 C CA . PHE A 1 227 ? 16.589 -1.896 -3.079 1.00 88.19 227 PHE A CA 1
ATOM 1738 C C . PHE A 1 227 ? 16.648 -1.655 -1.575 1.00 88.19 227 PHE A C 1
ATOM 1740 O O . PHE A 1 227 ? 15.698 -1.113 -1.017 1.00 88.19 227 PHE A O 1
ATOM 1747 N N . ALA A 1 228 ? 17.769 -1.984 -0.926 1.00 89.56 228 ALA A N 1
ATOM 1748 C CA . ALA A 1 228 ? 17.885 -1.899 0.529 1.00 89.56 228 ALA A CA 1
ATOM 1749 C C . ALA A 1 228 ? 17.624 -0.478 1.053 1.00 89.56 228 ALA A C 1
ATOM 1751 O O . ALA A 1 228 ? 16.912 -0.289 2.039 1.00 89.56 228 ALA A O 1
ATOM 1752 N N . ARG A 1 229 ? 18.150 0.539 0.358 1.00 91.81 229 ARG A N 1
ATOM 1753 C CA . ARG A 1 229 ? 17.953 1.948 0.724 1.00 91.81 229 ARG A CA 1
ATOM 1754 C C . ARG A 1 229 ? 16.496 2.375 0.554 1.00 91.81 229 ARG A C 1
ATOM 1756 O O . ARG A 1 229 ? 15.949 3.044 1.428 1.00 91.81 229 ARG A O 1
ATOM 1763 N N . ILE A 1 230 ? 15.872 2.011 -0.565 1.00 89.88 230 ILE A N 1
ATOM 1764 C CA . ILE A 1 230 ? 14.485 2.396 -0.858 1.00 89.88 230 ILE A CA 1
ATOM 1765 C C . ILE A 1 230 ? 13.517 1.675 0.088 1.00 89.88 230 ILE A C 1
ATOM 1767 O O . ILE A 1 230 ? 12.589 2.292 0.611 1.00 89.88 230 ILE A O 1
ATOM 1771 N N . ASP A 1 231 ? 13.749 0.389 0.341 1.00 93.56 231 ASP A N 1
ATOM 1772 C CA . ASP A 1 231 ? 12.919 -0.417 1.229 1.00 93.56 231 ASP A CA 1
ATOM 1773 C C . ASP A 1 231 ? 13.037 0.029 2.691 1.00 93.56 231 ASP A C 1
ATOM 1775 O O . ASP A 1 231 ? 12.031 0.077 3.398 1.00 93.56 231 ASP A O 1
ATOM 1779 N N . LYS A 1 232 ? 14.230 0.450 3.133 1.00 94.44 232 LYS A N 1
ATOM 1780 C CA . LYS A 1 232 ? 14.414 1.071 4.451 1.00 94.44 232 LYS A CA 1
ATOM 1781 C C . LYS A 1 232 ? 13.538 2.317 4.611 1.00 94.44 232 LYS A C 1
ATOM 1783 O O . LYS A 1 232 ? 12.766 2.393 5.563 1.00 94.44 232 LYS A O 1
ATOM 1788 N N . LEU A 1 233 ? 13.588 3.244 3.650 1.00 93.56 233 LEU A N 1
ATOM 1789 C CA . LEU A 1 233 ? 12.769 4.462 3.685 1.00 93.56 233 LEU A CA 1
ATOM 1790 C C . LEU A 1 233 ? 11.264 4.146 3.678 1.00 93.56 233 LEU A C 1
ATOM 1792 O O . LEU A 1 233 ? 10.483 4.794 4.374 1.00 93.56 233 LEU A O 1
ATOM 1796 N N . ARG A 1 234 ? 10.845 3.149 2.889 1.00 95.19 234 ARG A N 1
ATOM 1797 C CA . ARG A 1 234 ? 9.458 2.668 2.871 1.00 95.19 234 ARG A CA 1
ATOM 1798 C C . ARG A 1 234 ? 9.042 2.154 4.250 1.00 95.19 234 ARG A C 1
ATOM 1800 O O . ARG A 1 234 ? 7.984 2.549 4.727 1.00 95.19 234 ARG A O 1
ATOM 1807 N N . LYS A 1 235 ? 9.861 1.309 4.886 1.00 95.50 235 LYS A N 1
ATOM 1808 C CA . LYS A 1 235 ? 9.599 0.753 6.224 1.00 95.50 235 LYS A CA 1
ATOM 1809 C C . LYS A 1 235 ? 9.473 1.846 7.281 1.00 95.50 235 LYS A C 1
ATOM 1811 O O . LYS A 1 235 ? 8.505 1.834 8.025 1.00 95.50 235 LYS A O 1
ATOM 1816 N N . GLU A 1 236 ? 10.380 2.820 7.297 1.00 95.56 236 GLU A N 1
ATOM 1817 C CA . GLU A 1 236 ? 10.321 3.957 8.228 1.00 95.56 236 GLU A CA 1
ATOM 1818 C C . GLU A 1 236 ? 9.007 4.739 8.079 1.00 95.56 236 GLU A 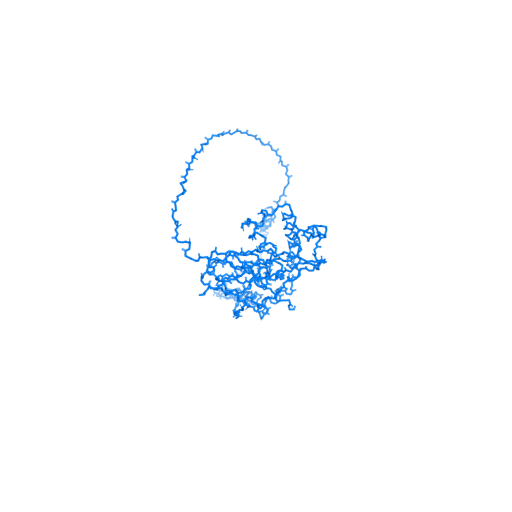C 1
ATOM 1820 O O . GLU A 1 236 ? 8.302 4.983 9.058 1.00 95.56 236 GLU A O 1
ATOM 1825 N N . LYS A 1 237 ? 8.625 5.070 6.839 1.00 96.06 237 LYS A N 1
ATOM 1826 C CA . LYS A 1 237 ? 7.361 5.765 6.558 1.00 96.06 237 LYS A CA 1
ATOM 1827 C C . LYS A 1 237 ? 6.132 4.931 6.905 1.00 96.06 237 LYS A C 1
ATOM 1829 O O . LYS A 1 237 ? 5.155 5.488 7.400 1.00 96.06 237 LYS A O 1
ATOM 1834 N N . LEU A 1 238 ? 6.179 3.626 6.643 1.00 96.69 238 LEU A N 1
ATOM 1835 C CA . LEU A 1 238 ? 5.105 2.693 6.967 1.00 96.69 238 LEU A CA 1
ATOM 1836 C C . LEU A 1 238 ? 4.896 2.607 8.481 1.00 96.69 238 LEU A C 1
ATOM 1838 O O . LEU A 1 238 ? 3.758 2.689 8.928 1.00 96.69 238 LEU A O 1
ATOM 1842 N N . THR A 1 239 ? 5.973 2.511 9.262 1.00 97.19 239 THR A N 1
ATOM 1843 C CA . THR A 1 239 ? 5.906 2.508 10.728 1.00 97.19 239 THR A CA 1
ATOM 1844 C C . THR A 1 239 ? 5.240 3.778 11.250 1.00 97.19 239 THR A C 1
ATOM 1846 O O . THR A 1 239 ? 4.289 3.692 12.022 1.00 97.19 239 THR A O 1
ATOM 1849 N N . VAL A 1 240 ? 5.670 4.954 10.776 1.00 97.44 240 VAL A N 1
ATOM 1850 C CA . VAL A 1 240 ? 5.065 6.238 11.173 1.00 97.44 240 VAL A CA 1
ATOM 1851 C C . VAL A 1 240 ? 3.585 6.301 10.787 1.00 97.44 240 VAL A C 1
ATOM 1853 O O . VAL A 1 240 ? 2.757 6.710 11.594 1.00 97.44 240 VAL A O 1
ATOM 1856 N N . ALA A 1 241 ? 3.237 5.888 9.565 1.00 97.62 241 ALA A N 1
ATOM 1857 C CA . ALA A 1 241 ? 1.856 5.913 9.086 1.00 97.62 241 ALA A CA 1
ATOM 1858 C C . ALA A 1 241 ? 0.947 4.932 9.839 1.00 97.62 241 ALA A C 1
ATOM 1860 O O . ALA A 1 241 ? -0.219 5.244 10.066 1.00 97.62 241 ALA A O 1
ATOM 1861 N N . LEU A 1 242 ? 1.466 3.764 10.227 1.00 97.75 242 LEU A N 1
ATOM 1862 C CA . LEU A 1 242 ? 0.717 2.774 10.992 1.00 97.75 242 LEU A CA 1
ATOM 1863 C C . LEU A 1 242 ? 0.421 3.278 12.407 1.00 97.75 242 LEU A C 1
ATOM 1865 O O . LEU A 1 242 ? -0.725 3.200 12.843 1.00 97.75 242 LEU A O 1
ATOM 1869 N N . THR A 1 243 ? 1.419 3.832 13.099 1.00 97.62 243 THR A N 1
ATOM 1870 C CA . THR A 1 243 ? 1.216 4.433 14.424 1.00 97.62 243 THR A CA 1
ATOM 1871 C C . THR A 1 243 ? 0.218 5.589 14.357 1.00 97.62 243 THR A C 1
ATOM 1873 O O . THR A 1 243 ? -0.744 5.595 15.116 1.00 97.62 243 THR A O 1
ATOM 1876 N N . ASP A 1 244 ? 0.383 6.519 13.409 1.00 97.75 244 ASP A N 1
ATOM 1877 C CA . ASP A 1 244 ? -0.534 7.656 13.219 1.00 97.75 244 ASP A CA 1
ATOM 1878 C C . ASP A 1 244 ? -1.976 7.200 12.936 1.00 97.75 244 ASP A C 1
ATOM 1880 O O . ASP A 1 244 ? -2.921 7.749 13.500 1.00 97.75 244 ASP A O 1
ATOM 1884 N N . PHE A 1 245 ? -2.153 6.159 12.116 1.00 97.06 245 PHE A N 1
ATOM 1885 C CA . PHE A 1 245 ? -3.464 5.561 11.866 1.00 97.06 245 PHE A CA 1
ATOM 1886 C C . PHE A 1 245 ? -4.102 5.026 13.149 1.00 97.06 245 PHE A C 1
ATOM 1888 O O . PHE A 1 245 ? -5.231 5.399 13.465 1.00 97.06 245 PHE A O 1
ATOM 1895 N N . MET A 1 246 ? -3.387 4.177 13.893 1.00 96.75 246 MET A N 1
ATOM 1896 C CA . MET A 1 246 ? -3.924 3.565 15.110 1.00 96.75 246 MET A CA 1
ATOM 1897 C C . MET A 1 246 ? -4.274 4.629 16.151 1.00 96.75 246 MET A C 1
ATOM 1899 O O . MET A 1 246 ? -5.392 4.622 16.656 1.00 96.75 246 MET A O 1
ATOM 1903 N N . THR A 1 247 ? -3.375 5.585 16.408 1.00 97.19 247 THR A N 1
ATOM 1904 C CA . THR A 1 247 ? -3.602 6.667 17.375 1.00 97.19 247 THR A CA 1
ATOM 1905 C C . THR A 1 247 ? -4.856 7.472 17.040 1.00 97.19 247 THR A C 1
ATOM 1907 O O . THR A 1 247 ? -5.748 7.590 17.876 1.00 97.19 247 THR A O 1
ATOM 1910 N N . ARG A 1 248 ? -4.992 7.958 15.800 1.00 96.50 248 ARG A N 1
ATOM 1911 C CA . ARG A 1 248 ? -6.141 8.796 15.416 1.00 96.50 248 ARG A CA 1
ATOM 1912 C C . ARG A 1 248 ? -7.468 8.046 15.450 1.00 96.50 248 ARG A C 1
ATOM 1914 O O . ARG A 1 248 ? -8.494 8.624 15.793 1.00 96.50 248 ARG A O 1
ATOM 1921 N N . VAL A 1 249 ? -7.460 6.769 15.072 1.00 94.81 249 VAL A N 1
ATOM 1922 C CA . VAL A 1 249 ? -8.666 5.929 15.073 1.00 94.81 249 VAL A CA 1
ATOM 1923 C C . VAL A 1 249 ? -9.074 5.527 16.497 1.00 94.81 249 VAL A C 1
ATOM 1925 O O . VAL A 1 249 ? -10.265 5.382 16.772 1.00 94.81 249 VAL A O 1
ATOM 1928 N N . ILE A 1 250 ? -8.118 5.383 17.424 1.00 95.25 250 ILE A N 1
ATOM 1929 C CA . ILE A 1 250 ? -8.412 5.225 18.858 1.00 95.25 250 ILE A CA 1
ATOM 1930 C C . ILE A 1 250 ? -9.070 6.500 19.399 1.00 95.25 250 ILE A C 1
ATOM 1932 O O . ILE A 1 250 ? -10.104 6.405 20.064 1.00 95.25 250 ILE A O 1
ATOM 1936 N N . GLU A 1 251 ? -8.495 7.668 19.086 1.00 95.50 251 GLU A N 1
ATOM 1937 C CA . GLU A 1 251 ? -8.971 8.979 19.546 1.00 95.50 251 GLU A CA 1
ATOM 1938 C C . GLU A 1 251 ? -10.391 9.299 19.061 1.00 95.50 251 GLU A C 1
ATOM 1940 O O . GLU A 1 251 ? -11.204 9.806 19.834 1.00 95.50 251 GLU A O 1
ATOM 1945 N N . THR A 1 252 ? -10.713 9.018 17.792 1.00 94.19 252 THR A N 1
ATOM 1946 C CA . THR A 1 252 ? -12.051 9.281 17.248 1.00 94.19 252 THR A CA 1
ATOM 1947 C C . THR A 1 252 ? -12.412 8.412 16.044 1.00 94.19 252 THR A C 1
ATOM 1949 O O . THR A 1 252 ? -11.699 8.336 15.041 1.00 94.19 252 THR A O 1
ATOM 1952 N N . ASP A 1 253 ? -13.615 7.839 16.085 1.00 89.44 253 ASP A N 1
ATOM 1953 C CA . ASP A 1 253 ? -14.131 6.972 15.018 1.00 89.44 253 ASP A CA 1
ATOM 1954 C C . ASP A 1 253 ? -14.552 7.772 13.773 1.00 89.44 253 ASP A C 1
ATOM 1956 O O . ASP A 1 253 ? -14.718 7.213 12.687 1.00 89.44 253 ASP A O 1
ATOM 19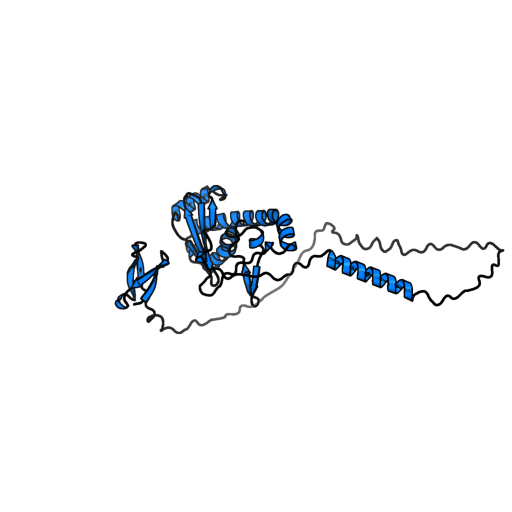60 N N . GLN A 1 254 ? -14.666 9.104 13.884 1.00 91.69 254 GLN A N 1
ATOM 1961 C CA . GLN A 1 254 ? -14.951 9.988 12.745 1.00 91.69 254 GLN A CA 1
ATOM 1962 C C . GLN A 1 254 ? -13.877 9.905 11.653 1.00 91.69 254 GLN A C 1
ATOM 1964 O O . GLN A 1 254 ? -14.170 10.129 10.476 1.00 91.69 254 GLN A O 1
ATOM 1969 N N . VAL A 1 255 ? -12.648 9.527 12.016 1.00 92.69 255 VAL A N 1
ATOM 1970 C CA . VAL A 1 255 ? -11.554 9.275 11.069 1.00 92.69 255 VAL A CA 1
ATOM 1971 C C . VAL A 1 255 ? -11.949 8.221 10.033 1.00 92.69 255 VAL A C 1
ATOM 1973 O O . VAL A 1 255 ? -11.640 8.374 8.851 1.00 92.69 255 VAL A O 1
ATOM 1976 N N . LEU A 1 256 ? -12.691 7.192 10.453 1.00 91.88 256 LEU A N 1
ATOM 1977 C CA . LEU A 1 256 ? -13.154 6.112 9.582 1.00 91.88 256 LEU A CA 1
ATOM 1978 C C . LEU A 1 256 ? -14.354 6.509 8.709 1.00 91.88 256 LEU A C 1
ATOM 1980 O O . LEU A 1 256 ? -14.694 5.791 7.773 1.00 91.88 256 LEU A O 1
ATOM 1984 N N . GLN A 1 257 ? -14.988 7.650 8.985 1.00 91.56 257 GLN A N 1
ATOM 1985 C CA . GLN A 1 257 ? -16.106 8.180 8.199 1.00 91.56 257 GLN A CA 1
ATOM 1986 C C . GLN A 1 257 ? -15.653 9.242 7.183 1.00 91.56 257 GLN A C 1
ATOM 1988 O O . GLN A 1 257 ? -16.366 9.533 6.221 1.00 91.56 257 GLN A O 1
ATOM 1993 N N . ASN A 1 258 ? -14.456 9.811 7.356 1.00 93.81 258 ASN A N 1
ATOM 1994 C CA . ASN A 1 258 ? -13.929 10.848 6.478 1.00 93.81 258 ASN A CA 1
ATOM 1995 C C . ASN A 1 258 ? -13.229 10.250 5.248 1.00 93.81 258 ASN A C 1
ATOM 1997 O O . ASN A 1 258 ? -12.118 9.724 5.323 1.00 93.81 258 ASN A O 1
ATOM 2001 N N . SER A 1 259 ? -13.849 10.407 4.078 1.00 90.75 259 SER A N 1
ATOM 2002 C CA . SER A 1 259 ? -13.324 9.878 2.815 1.00 90.75 259 SER A CA 1
ATOM 2003 C C . SER A 1 259 ? -11.931 10.407 2.456 1.00 90.75 259 SER A C 1
ATOM 2005 O O . SER A 1 259 ? -11.110 9.644 1.954 1.00 90.75 259 SER A O 1
ATOM 2007 N N . LYS A 1 260 ? -11.623 11.680 2.733 1.00 92.94 260 LYS A N 1
ATOM 2008 C CA . LYS A 1 260 ? -10.304 12.263 2.446 1.00 92.94 260 LYS A CA 1
ATOM 2009 C C . LYS A 1 260 ? -9.229 11.618 3.316 1.00 92.94 260 LYS A C 1
ATOM 2011 O O . LYS A 1 260 ? -8.203 11.186 2.797 1.00 92.94 260 LYS A O 1
ATOM 2016 N N . THR A 1 261 ? -9.493 11.495 4.612 1.00 93.50 261 THR A N 1
ATOM 2017 C CA . THR A 1 261 ? -8.572 10.869 5.567 1.00 93.50 261 THR A CA 1
ATOM 2018 C C . THR A 1 261 ? -8.345 9.390 5.244 1.00 93.50 261 THR A C 1
ATOM 2020 O O . THR A 1 261 ? -7.210 8.918 5.257 1.00 93.50 261 THR A O 1
ATOM 2023 N N . LEU A 1 262 ? -9.395 8.665 4.849 1.00 92.25 262 LEU A N 1
ATOM 2024 C CA . LEU A 1 262 ? -9.269 7.285 4.377 1.00 92.25 262 LEU A CA 1
ATOM 2025 C C . LEU A 1 262 ? -8.365 7.169 3.139 1.00 92.25 262 LEU A C 1
ATOM 2027 O O . LEU A 1 262 ? -7.532 6.265 3.069 1.00 92.25 262 LEU A O 1
ATOM 2031 N N . LEU A 1 263 ? -8.480 8.084 2.171 1.00 93.19 263 LEU A N 1
ATOM 2032 C CA . LEU A 1 263 ? -7.595 8.098 1.000 1.00 93.19 263 LEU A CA 1
ATOM 2033 C C . LEU A 1 263 ? -6.138 8.408 1.376 1.00 93.19 263 LEU A C 1
ATOM 2035 O O . LEU A 1 263 ? -5.228 7.807 0.808 1.00 93.19 263 LEU A O 1
ATOM 2039 N N . GLU A 1 264 ? -5.904 9.276 2.360 1.00 95.25 264 GLU A N 1
ATOM 2040 C CA . GLU A 1 264 ? -4.555 9.532 2.878 1.00 95.25 264 GLU A CA 1
ATOM 2041 C C . GLU A 1 264 ? -3.942 8.268 3.508 1.00 95.25 264 GLU A C 1
ATOM 2043 O O . GLU A 1 264 ? -2.786 7.937 3.227 1.00 95.25 264 GLU A O 1
ATOM 2048 N N . PHE A 1 265 ? -4.714 7.498 4.286 1.00 95.44 265 PHE A N 1
ATOM 2049 C CA . PHE A 1 265 ? -4.252 6.219 4.840 1.00 95.44 265 PHE A CA 1
ATOM 2050 C C . PHE A 1 265 ? -4.091 5.124 3.788 1.00 95.44 265 PHE A C 1
ATOM 2052 O O . PHE A 1 265 ? -3.167 4.313 3.879 1.00 95.44 265 PHE A O 1
ATOM 2059 N N . ARG A 1 266 ? -4.918 5.114 2.739 1.00 94.62 266 ARG A N 1
ATOM 2060 C CA . ARG A 1 266 ? -4.696 4.235 1.585 1.00 94.62 266 ARG A CA 1
ATOM 2061 C C . ARG A 1 266 ? -3.289 4.442 1.017 1.00 94.62 266 ARG A C 1
ATOM 2063 O O . ARG A 1 266 ? -2.570 3.469 0.802 1.00 94.62 266 ARG A O 1
ATOM 2070 N N . ASP A 1 267 ? -2.897 5.696 0.811 1.00 94.69 267 ASP A N 1
ATOM 2071 C CA . ASP A 1 267 ? -1.642 6.044 0.140 1.00 94.69 267 ASP A CA 1
ATOM 2072 C C . ASP A 1 267 ? -0.413 5.921 1.043 1.00 94.69 267 ASP A C 1
ATOM 2074 O O . ASP A 1 267 ? 0.666 5.558 0.573 1.00 94.69 267 ASP A O 1
ATOM 2078 N N . ARG A 1 268 ? -0.560 6.197 2.342 1.00 95.75 268 ARG A N 1
ATOM 2079 C CA . ARG A 1 268 ? 0.560 6.204 3.297 1.00 95.75 268 ARG A CA 1
ATOM 2080 C C . ARG A 1 268 ? 0.754 4.891 4.051 1.00 95.75 268 ARG A C 1
ATOM 2082 O O . ARG A 1 268 ? 1.878 4.615 4.460 1.00 95.75 268 ARG A O 1
ATOM 2089 N N . LEU A 1 269 ? -0.307 4.104 4.232 1.00 96.19 269 LEU A N 1
ATOM 2090 C CA . LEU A 1 269 ? -0.296 2.870 5.021 1.00 96.19 269 LEU A CA 1
ATOM 2091 C C . LEU A 1 269 ? -0.592 1.640 4.157 1.00 96.19 269 LEU A C 1
ATOM 2093 O O . LEU A 1 269 ? 0.253 0.754 4.054 1.00 96.19 269 LEU A O 1
ATOM 2097 N N . ILE A 1 270 ? -1.756 1.588 3.502 1.00 95.94 270 ILE A N 1
ATOM 2098 C CA . ILE A 1 270 ? -2.196 0.370 2.802 1.00 95.94 270 ILE A CA 1
ATOM 2099 C C . ILE A 1 270 ? -1.270 0.026 1.634 1.00 95.94 270 ILE A C 1
ATOM 2101 O O . ILE A 1 270 ? -0.739 -1.082 1.580 1.00 95.94 270 ILE A O 1
ATOM 2105 N N . LEU A 1 271 ? -1.067 0.958 0.700 1.00 94.81 271 LEU A N 1
ATOM 2106 C CA . LEU A 1 271 ? -0.251 0.703 -0.487 1.00 94.81 271 LEU A CA 1
ATOM 2107 C C . LEU A 1 271 ? 1.211 0.386 -0.125 1.00 94.81 271 LEU A C 1
ATOM 2109 O O . LEU A 1 271 ? 1.707 -0.640 -0.589 1.00 94.81 271 LEU A O 1
ATOM 2113 N N . PRO A 1 272 ? 1.895 1.154 0.751 1.00 95.69 272 PRO A N 1
ATOM 2114 C CA . PRO A 1 272 ? 3.279 0.857 1.123 1.00 95.69 272 PRO A CA 1
ATOM 2115 C C . PRO A 1 272 ? 3.455 -0.446 1.909 1.00 95.69 272 PRO A C 1
ATOM 2117 O O . PRO A 1 272 ? 4.546 -1.014 1.884 1.00 95.69 272 PRO A O 1
ATOM 2120 N N . ALA A 1 273 ? 2.418 -0.933 2.600 1.00 95.62 273 ALA A N 1
ATOM 2121 C CA . ALA A 1 273 ? 2.450 -2.235 3.264 1.00 95.62 273 ALA A CA 1
ATOM 2122 C C . ALA A 1 273 ? 2.428 -3.408 2.273 1.00 95.62 273 ALA A C 1
ATOM 2124 O O . ALA A 1 273 ? 2.985 -4.465 2.564 1.00 95.62 273 ALA A O 1
ATOM 2125 N N . CYS A 1 274 ? 1.797 -3.226 1.108 1.00 94.62 274 CYS A N 1
ATOM 2126 C CA . CYS A 1 274 ? 1.565 -4.291 0.130 1.00 94.62 274 CYS A CA 1
ATOM 2127 C C . CYS A 1 274 ? 2.715 -4.503 -0.863 1.00 94.62 274 CYS A C 1
ATOM 2129 O O . CYS A 1 274 ? 2.657 -5.420 -1.684 1.00 94.62 274 CYS A O 1
ATOM 2131 N N . VAL A 1 275 ? 3.742 -3.658 -0.810 1.00 94.19 275 VAL A N 1
ATOM 2132 C CA . VAL A 1 275 ? 4.862 -3.646 -1.752 1.00 94.19 275 VAL A CA 1
ATOM 2133 C C . VAL A 1 275 ? 6.195 -3.540 -1.019 1.00 94.19 275 VAL A C 1
ATOM 2135 O O . VAL A 1 275 ? 6.246 -3.085 0.125 1.00 94.19 275 VAL A O 1
ATOM 2138 N N . ASP A 1 276 ? 7.280 -3.898 -1.700 1.00 92.06 276 ASP A N 1
ATOM 2139 C CA . ASP A 1 276 ? 8.633 -3.627 -1.214 1.00 92.06 276 ASP A CA 1
ATOM 2140 C C . ASP A 1 276 ? 9.169 -2.310 -1.802 1.00 92.06 276 ASP A C 1
ATOM 2142 O O . ASP A 1 276 ? 8.430 -1.520 -2.398 1.00 92.06 276 ASP A O 1
ATOM 2146 N N . GLY A 1 277 ? 10.466 -2.041 -1.627 1.00 89.56 277 GLY A N 1
ATOM 2147 C CA . GLY A 1 277 ? 11.095 -0.797 -2.077 1.00 89.56 277 GLY A CA 1
ATOM 2148 C C . GLY A 1 277 ? 10.826 -0.452 -3.548 1.00 89.56 277 GLY A C 1
ATOM 2149 O O . GLY A 1 277 ? 10.531 0.701 -3.862 1.00 89.56 277 GLY A O 1
ATOM 2150 N N . LEU A 1 278 ? 10.868 -1.437 -4.452 1.00 87.44 278 LEU A N 1
ATOM 2151 C CA . LEU A 1 278 ? 10.623 -1.195 -5.874 1.00 87.44 278 LEU A CA 1
ATOM 2152 C C . LEU A 1 278 ? 9.172 -0.785 -6.143 1.00 87.44 278 LEU A C 1
ATOM 2154 O O . LEU A 1 278 ? 8.938 0.288 -6.697 1.00 87.44 278 LEU A O 1
ATOM 2158 N N . GLY A 1 279 ? 8.200 -1.589 -5.705 1.00 91.00 279 GLY A N 1
ATOM 2159 C CA . GLY A 1 279 ? 6.783 -1.272 -5.869 1.00 91.00 279 GLY A CA 1
ATOM 2160 C C . GLY A 1 279 ? 6.390 0.047 -5.199 1.00 91.00 279 GLY A C 1
ATOM 2161 O O . GLY A 1 279 ? 5.573 0.783 -5.739 1.00 91.00 279 GLY A O 1
ATOM 2162 N N . TYR A 1 280 ? 7.040 0.429 -4.097 1.00 91.75 280 TYR A N 1
ATOM 2163 C CA . TYR A 1 280 ? 6.809 1.723 -3.447 1.00 91.75 280 TYR A CA 1
ATOM 2164 C C . TYR A 1 280 ? 7.167 2.934 -4.327 1.00 91.75 280 TYR A C 1
ATOM 2166 O O . TYR A 1 280 ? 6.654 4.033 -4.114 1.00 91.75 280 TYR A O 1
ATOM 2174 N N . ARG A 1 281 ? 8.050 2.760 -5.318 1.00 88.56 281 ARG A N 1
ATOM 2175 C CA . ARG A 1 281 ? 8.485 3.827 -6.236 1.00 88.56 281 ARG A CA 1
ATOM 2176 C C . ARG A 1 281 ? 7.902 3.693 -7.639 1.00 88.56 281 ARG A C 1
ATOM 2178 O O . ARG A 1 281 ? 7.983 4.652 -8.403 1.00 88.56 281 ARG A O 1
ATOM 2185 N N . LEU A 1 282 ? 7.342 2.537 -7.982 1.00 88.88 282 LEU A N 1
ATOM 2186 C CA . LEU A 1 282 ? 6.770 2.284 -9.295 1.00 88.88 282 LEU A CA 1
ATOM 2187 C C . LEU A 1 282 ? 5.344 2.829 -9.400 1.00 88.88 282 LEU A C 1
ATOM 2189 O O . LEU A 1 282 ? 4.491 2.618 -8.535 1.00 88.88 282 LEU A O 1
ATOM 2193 N N . THR A 1 283 ? 5.078 3.491 -10.520 1.00 91.62 283 THR A N 1
ATOM 2194 C CA . THR A 1 283 ? 3.745 3.930 -10.918 1.00 91.62 283 THR A CA 1
ATOM 2195 C C . THR A 1 283 ? 3.513 3.572 -12.380 1.00 91.62 283 THR A C 1
ATOM 2197 O O . THR A 1 283 ? 4.397 3.705 -13.225 1.00 91.62 283 THR A O 1
ATOM 2200 N N . ALA A 1 284 ? 2.312 3.096 -12.687 1.00 91.50 284 ALA A N 1
ATOM 2201 C CA . ALA A 1 284 ? 1.848 2.940 -14.055 1.00 91.50 284 ALA A CA 1
ATOM 2202 C C . ALA A 1 284 ? 1.142 4.226 -14.495 1.00 91.50 284 ALA A C 1
ATOM 2204 O O . ALA A 1 284 ? 0.371 4.804 -13.729 1.00 91.50 284 ALA A O 1
ATOM 2205 N N . GLN A 1 285 ? 1.372 4.666 -15.730 1.00 92.56 285 GLN A N 1
ATOM 2206 C CA . GLN A 1 285 ? 0.701 5.827 -16.308 1.00 92.56 285 GLN A CA 1
ATOM 2207 C C . GLN A 1 285 ? -0.200 5.375 -17.459 1.00 92.56 285 GLN A C 1
ATOM 2209 O O . GLN A 1 285 ? 0.272 4.780 -18.423 1.00 92.56 285 GLN A O 1
ATOM 2214 N N . VAL A 1 286 ? -1.499 5.656 -17.359 1.00 90.38 286 VAL A N 1
ATOM 2215 C CA . VAL A 1 286 ? -2.501 5.328 -18.386 1.00 90.38 286 VAL A CA 1
ATOM 2216 C C . VAL A 1 286 ? -3.354 6.565 -18.627 1.00 90.38 286 VAL A C 1
ATOM 2218 O O . VAL A 1 286 ? -3.943 7.083 -17.681 1.00 90.38 286 VAL A O 1
ATOM 2221 N N . ASN A 1 287 ? -3.425 7.055 -19.869 1.00 89.44 287 ASN A N 1
ATOM 2222 C CA . ASN A 1 287 ? -4.203 8.250 -20.240 1.00 89.44 287 ASN A CA 1
ATOM 2223 C C . ASN A 1 287 ? -3.965 9.441 -19.288 1.00 89.44 287 ASN A C 1
ATOM 2225 O O . ASN A 1 287 ? -4.903 10.062 -18.795 1.00 89.44 287 ASN A O 1
ATOM 2229 N N . ASN A 1 288 ? -2.691 9.713 -18.982 1.00 87.88 288 ASN A N 1
ATOM 2230 C CA . ASN A 1 288 ? -2.239 10.758 -18.057 1.00 87.88 288 ASN A CA 1
ATOM 2231 C C . ASN A 1 288 ? -2.639 10.583 -16.575 1.00 87.88 288 ASN A C 1
ATOM 2233 O O . ASN A 1 288 ? -2.392 11.467 -15.758 1.00 87.88 288 ASN A O 1
ATOM 2237 N N . LYS A 1 289 ? -3.210 9.436 -16.197 1.00 88.25 289 LYS A N 1
ATOM 2238 C CA . LYS A 1 289 ? -3.506 9.075 -14.809 1.00 88.25 289 LYS A CA 1
ATOM 2239 C C . LYS A 1 289 ? -2.449 8.119 -14.271 1.00 88.25 289 LYS A C 1
ATOM 2241 O O . LYS A 1 289 ? -2.081 7.155 -14.939 1.00 88.25 289 LYS A O 1
ATOM 2246 N N . GLN A 1 290 ? -1.978 8.390 -13.058 1.00 90.31 290 GLN A N 1
ATOM 2247 C CA . GLN A 1 290 ? -1.010 7.546 -12.365 1.00 90.31 290 GLN A CA 1
ATOM 2248 C C . GLN A 1 290 ? -1.717 6.515 -11.484 1.00 90.31 290 GLN A C 1
ATOM 2250 O O . GLN A 1 290 ? -2.690 6.824 -10.793 1.00 90.31 290 GLN A O 1
ATOM 2255 N N . TYR A 1 291 ? -1.200 5.294 -11.504 1.00 90.25 291 TYR A N 1
ATOM 2256 C CA . TYR A 1 291 ? -1.666 4.163 -10.720 1.00 90.25 291 TYR A CA 1
ATOM 2257 C C . TYR A 1 291 ? -0.480 3.605 -9.929 1.00 90.25 291 TYR A C 1
ATOM 2259 O O . TYR A 1 291 ? 0.491 3.156 -10.541 1.00 90.25 291 TYR A O 1
ATOM 2267 N N . PRO A 1 292 ? -0.514 3.644 -8.589 1.00 91.19 292 PRO A N 1
ATOM 2268 C CA . PRO A 1 292 ? 0.551 3.072 -7.774 1.00 91.19 292 PRO A CA 1
ATOM 2269 C C . PRO A 1 292 ? 0.552 1.543 -7.869 1.00 91.19 292 PRO A C 1
ATOM 2271 O O . PRO A 1 292 ? -0.481 0.926 -8.154 1.00 91.19 292 PRO A O 1
ATOM 2274 N N . CYS A 1 293 ? 1.701 0.920 -7.598 1.00 92.12 293 CYS A N 1
ATOM 2275 C CA . CYS A 1 293 ? 1.752 -0.528 -7.438 1.00 92.12 293 CYS A CA 1
ATOM 2276 C C . CYS A 1 293 ? 0.868 -0.973 -6.272 1.00 92.12 293 CYS A C 1
ATOM 2278 O O . CYS A 1 293 ? 0.966 -0.470 -5.155 1.00 92.12 293 CYS A O 1
ATOM 2280 N N . LEU A 1 294 ? 0.003 -1.939 -6.564 1.00 92.44 294 LEU A N 1
ATOM 2281 C CA . LEU A 1 294 ? -0.975 -2.452 -5.617 1.00 92.44 294 LEU A CA 1
ATOM 2282 C C . LEU A 1 294 ? -0.395 -3.528 -4.697 1.00 92.44 294 LEU A C 1
ATOM 2284 O O . LEU A 1 294 ? -0.725 -3.593 -3.519 1.00 92.44 294 LEU A O 1
ATOM 2288 N N . TRP A 1 295 ? 0.412 -4.409 -5.276 1.00 92.50 295 TRP A N 1
ATOM 2289 C CA . TRP A 1 295 ? 0.975 -5.574 -4.617 1.00 92.50 295 TRP A CA 1
ATOM 2290 C C . TRP A 1 295 ? 2.273 -5.963 -5.320 1.00 92.50 295 TRP A C 1
ATOM 2292 O O . TRP A 1 295 ? 2.380 -5.829 -6.543 1.00 92.50 295 TRP A O 1
ATOM 2302 N N . GLN A 1 296 ? 3.241 -6.442 -4.545 1.00 91.62 296 GLN A N 1
ATOM 2303 C CA . GLN A 1 296 ? 4.485 -7.010 -5.043 1.00 91.62 296 GLN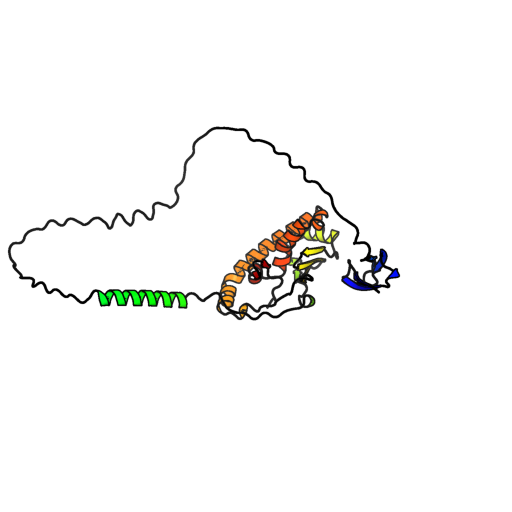 A CA 1
ATOM 2304 C C . GLN A 1 296 ? 4.655 -8.422 -4.481 1.00 91.62 296 GLN A C 1
ATOM 2306 O O . GLN A 1 296 ? 4.451 -8.654 -3.289 1.00 91.62 296 GLN A O 1
ATOM 2311 N N . ASP A 1 297 ? 5.030 -9.355 -5.355 1.00 86.25 297 ASP A N 1
ATOM 2312 C CA . ASP A 1 297 ? 5.361 -10.716 -4.951 1.00 86.25 297 ASP A CA 1
ATOM 2313 C C . ASP A 1 297 ? 6.663 -10.709 -4.143 1.00 86.25 297 ASP A C 1
ATOM 2315 O O . ASP A 1 297 ? 7.649 -10.092 -4.559 1.00 86.25 297 ASP A O 1
ATOM 2319 N N . LYS A 1 298 ? 6.656 -11.387 -2.995 1.00 69.94 298 LYS A N 1
ATOM 2320 C CA . LYS A 1 298 ? 7.855 -11.576 -2.174 1.00 69.94 298 LYS A CA 1
ATOM 2321 C C . LYS A 1 298 ? 8.590 -12.790 -2.733 1.00 69.94 298 LYS A C 1
ATOM 2323 O O . LYS A 1 298 ? 8.434 -13.892 -2.214 1.00 69.94 298 LYS A O 1
ATOM 2328 N N . GLY A 1 299 ? 9.270 -12.574 -3.858 1.00 52.88 299 GLY A N 1
ATOM 2329 C CA . GLY A 1 299 ? 10.172 -13.550 -4.473 1.00 52.88 299 GLY A CA 1
ATOM 2330 C C . GLY A 1 299 ? 11.415 -13.794 -3.633 1.00 52.88 299 GLY A C 1
ATOM 2331 O O . GLY A 1 299 ? 11.868 -12.837 -2.963 1.00 52.88 299 GLY A O 1
#

Secondary structure (DSSP, 8-state):
-EEEE-TTT--EEEE-GGGTT-EEE-TTT--EEEPP-TTTT-------------------------------SSSTTTHHHHSS--------------------------HHHHHHHHHHHHHHHHHHHHHHS--S-----EEEE-GGGSPPEEEEGGG-S-HHHHHHHHHHHBT-EEEEE-SSEEEEEEEETTEEEEEEEE-TT--EEEE-GGGSHHHHHHHHHHHHHHHHHHHHHHHHHHHHHHHHHHH-GGGGT-HHHHHHHIIIIIHHHSS-HHHHH-EEEETTEEEE-------